Protein AF-A0A428P782-F1 (afdb_monomer_lite)

pLDDT: mean 81.13, std 12.75, range [37.88, 97.5]

InterPro domains:
  IPR000873 AMP-dependent synthetase/ligase domain [PF00501] (112-218)
  IPR025110 AMP-binding enzyme, C-terminal domain [PF13193] (228-272)
  IPR042099 ANL, N-terminal domain [G3DSA:3.40.50.12780] (24-101)
  IPR045851 AMP-binding enzyme domain superfamily [G3DSA:3.30.300.30] (224-282)

Secondary structure (DSSP, 8-state):
-PPPPSS------S-HHHHHHSSSSS----SEEEEETTSTTTSEEEHHHHHHHHHHHHHHHHHTT--TT-------SS-HHHHHHHHHTTT---SSSS---TTTSEEEEEEE-SSSS-EEEEEEHHHHHHHHHHHHHHHHHT---SS--EEEE-S-TTSHHHIIIIIIIHHHHTPEEEE-SS--HHHHHHHHHHHT--B----HHHHHHTTSTTGGGS--GGGS-HHHHHHHHHTSTTEEEEEEEEEEETTEEEEEEEEEEPTT----HHHHHHHHHHHHTT--

Sequence (284 aa):
MPIPSHWPTNIPNVSLPTWRFGDPFSPLPDYTAYVNVNQPDTHTLSFEDYRRWSKRIALGLENSGLRPGDRVLFFGGNALVYLEVAYTCLTIQPSTGPQETPWERVTGVNFSGTSGIQKGVETTHSNYVATGEAAMVRRNLERKMHQPHRALCFLPLYHAAAQTVYAIDYPKMGVTTYMMPGFNFPQMLECIARFAITELLVAPPIVQALPSPLARKYDLRLQVAPAELEAVLLECPGVADVGVVGVQLADGEAHRAYVVKTHNSTATGQEITIIHRERYFAAF

Structure (mmCIF, N/CA/C/O backbone):
data_AF-A0A428P782-F1
#
_entry.id   AF-A0A428P782-F1
#
loop_
_atom_site.group_PDB
_atom_site.id
_atom_site.type_symbol
_atom_site.label_atom_id
_atom_site.label_alt_id
_atom_site.label_comp_id
_atom_site.label_asym_id
_atom_site.label_entity_id
_atom_site.label_seq_id
_atom_site.pdbx_PDB_ins_code
_atom_site.Cartn_x
_atom_site.Cartn_y
_atom_site.Cartn_z
_atom_site.occupancy
_atom_site.B_iso_or_equiv
_atom_site.auth_seq_id
_atom_site.auth_comp_id
_atom_site.auth_asym_id
_atom_site.auth_atom_id
_atom_site.pdbx_PDB_model_num
ATOM 1 N N . MET A 1 1 ? 21.525 20.093 16.781 1.00 63.41 1 MET A N 1
ATOM 2 C CA . MET A 1 1 ? 20.154 20.532 16.440 1.00 63.41 1 MET A CA 1
ATOM 3 C C . MET A 1 1 ? 19.655 19.687 15.281 1.00 63.41 1 MET A C 1
ATOM 5 O O . MET A 1 1 ? 20.475 19.400 14.414 1.00 63.41 1 MET A O 1
ATOM 9 N N . PRO A 1 2 ? 18.381 19.261 15.263 1.00 82.88 2 PRO A N 1
ATOM 10 C CA . PRO A 1 2 ? 17.813 18.620 14.080 1.00 82.88 2 PRO A CA 1
ATOM 11 C C . PRO A 1 2 ? 17.869 19.584 12.885 1.00 82.88 2 PRO A C 1
ATOM 13 O O . PRO A 1 2 ? 17.656 20.786 13.048 1.00 82.88 2 PRO A O 1
ATOM 16 N N . ILE A 1 3 ? 18.200 19.061 11.703 1.00 87.56 3 ILE A N 1
ATOM 17 C CA . ILE A 1 3 ? 18.235 19.831 10.454 1.00 87.56 3 ILE A CA 1
ATOM 18 C C . ILE A 1 3 ? 16.784 19.981 9.964 1.00 87.56 3 ILE A C 1
ATOM 20 O O . ILE A 1 3 ? 16.108 18.961 9.810 1.00 87.56 3 ILE A O 1
ATOM 24 N N . PRO A 1 4 ? 16.274 21.207 9.746 1.00 85.44 4 PRO A N 1
ATOM 25 C CA . PRO A 1 4 ? 14.916 21.400 9.251 1.00 85.44 4 PRO A CA 1
ATOM 26 C C . PRO A 1 4 ? 14.791 20.917 7.800 1.00 85.44 4 PRO A C 1
ATOM 28 O O . PRO A 1 4 ? 15.686 21.131 6.985 1.00 85.44 4 PRO A O 1
ATOM 31 N N . SER A 1 5 ? 13.665 20.277 7.473 1.00 84.44 5 SER A N 1
ATOM 32 C CA . SER A 1 5 ? 13.360 19.865 6.098 1.00 84.44 5 SER A CA 1
ATOM 33 C C . SER A 1 5 ? 13.187 21.087 5.192 1.00 84.44 5 SER A C 1
ATOM 35 O O . SER A 1 5 ? 12.521 22.051 5.570 1.00 84.44 5 SER A O 1
ATOM 37 N N . HIS A 1 6 ? 13.706 21.014 3.963 1.00 89.06 6 HIS A N 1
ATOM 38 C CA . HIS A 1 6 ? 13.421 21.994 2.907 1.00 89.06 6 HIS A CA 1
ATOM 39 C C . HIS A 1 6 ? 11.966 21.939 2.411 1.00 89.06 6 HIS A C 1
ATOM 41 O O . HIS A 1 6 ? 11.518 22.850 1.718 1.00 89.06 6 HIS A O 1
ATOM 47 N N . TRP A 1 7 ? 11.226 20.891 2.780 1.00 88.62 7 TRP A N 1
ATOM 48 C CA . TRP A 1 7 ? 9.825 20.682 2.420 1.00 88.62 7 TRP A CA 1
ATOM 49 C C . TRP A 1 7 ? 8.987 20.515 3.692 1.00 88.62 7 TRP A C 1
ATOM 51 O O . TRP A 1 7 ? 8.651 19.388 4.071 1.00 88.62 7 TRP A O 1
ATOM 61 N N . PRO A 1 8 ? 8.718 21.610 4.424 1.00 89.00 8 PRO A N 1
ATOM 62 C CA . PRO A 1 8 ? 7.870 21.552 5.603 1.00 89.00 8 PRO A CA 1
ATOM 63 C C . PRO A 1 8 ? 6.423 21.243 5.200 1.00 89.00 8 PRO A C 1
ATOM 65 O O . PRO A 1 8 ? 5.946 21.689 4.159 1.00 89.00 8 PRO A O 1
ATOM 68 N N . THR A 1 9 ? 5.711 20.515 6.056 1.00 90.19 9 THR A N 1
ATOM 69 C CA . THR A 1 9 ? 4.263 20.315 5.936 1.00 90.19 9 THR A CA 1
ATOM 70 C C . THR A 1 9 ? 3.597 20.487 7.289 1.00 90.19 9 THR A C 1
ATOM 72 O O . THR A 1 9 ? 4.209 20.239 8.331 1.00 90.19 9 THR A O 1
ATOM 75 N N . ASN A 1 10 ? 2.347 20.938 7.270 1.00 91.25 10 ASN A N 1
ATOM 76 C CA . ASN A 1 10 ? 1.531 21.015 8.467 1.00 91.25 10 ASN A CA 1
ATOM 77 C C . ASN A 1 10 ? 0.926 19.639 8.745 1.00 91.25 10 ASN A C 1
ATOM 79 O O . ASN A 1 10 ? 0.262 19.080 7.877 1.00 91.25 10 ASN A O 1
ATOM 83 N N . ILE A 1 11 ? 1.117 19.113 9.953 1.00 91.44 11 ILE A N 1
ATOM 84 C CA . ILE A 1 11 ? 0.525 17.832 10.340 1.00 91.44 11 ILE A CA 1
ATOM 85 C C . ILE A 1 11 ? -0.794 18.129 11.067 1.00 91.44 11 ILE A C 1
ATOM 87 O O . ILE A 1 11 ? -0.764 18.676 12.172 1.00 91.44 11 ILE A O 1
ATOM 91 N N . PRO A 1 12 ? -1.958 17.818 10.471 1.00 90.12 12 PRO A N 1
ATOM 92 C CA . PRO A 1 12 ? -3.242 18.215 11.029 1.00 90.12 12 PRO A CA 1
ATOM 93 C C . PRO A 1 12 ? -3.573 17.401 12.277 1.00 90.12 12 PRO A C 1
ATOM 95 O O . PRO A 1 12 ? -3.538 16.173 12.243 1.00 90.12 12 PRO A O 1
ATOM 98 N N . ASN A 1 13 ? -3.983 18.074 13.353 1.00 87.50 13 ASN A N 1
ATOM 99 C CA . ASN A 1 13 ? -4.416 17.418 14.583 1.00 87.50 13 ASN A CA 1
ATOM 100 C C . ASN A 1 13 ? -5.820 16.800 14.438 1.00 87.50 13 ASN A C 1
ATOM 102 O O . ASN A 1 13 ? -6.819 17.364 14.881 1.00 87.50 13 ASN A O 1
ATOM 106 N N . VAL A 1 14 ? -5.895 15.651 13.766 1.00 85.75 14 VAL A N 1
ATOM 107 C CA . VAL A 1 14 ? -7.137 14.916 13.505 1.00 85.75 14 VAL A CA 1
ATOM 108 C C . VAL A 1 14 ?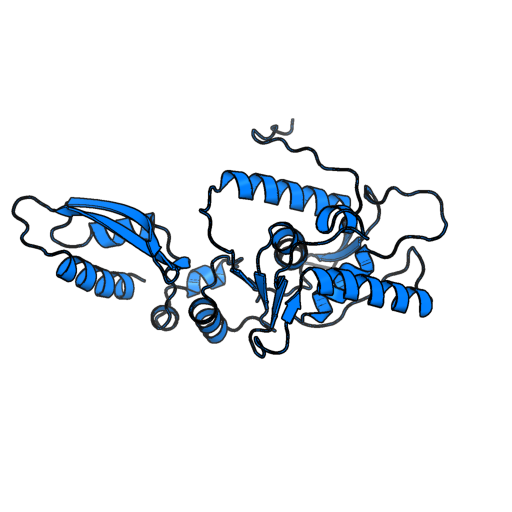 -6.941 13.415 13.706 1.00 85.75 14 VAL A C 1
ATOM 110 O O . VAL A 1 14 ? -5.822 12.901 13.713 1.00 85.75 14 VAL A O 1
ATOM 113 N N . SER A 1 15 ? -8.049 12.685 13.834 1.00 83.75 15 SER A N 1
ATOM 114 C CA . SER A 1 15 ? -8.003 11.225 13.804 1.00 83.75 15 SER A CA 1
ATOM 115 C C . SER A 1 15 ? -7.565 10.726 12.422 1.00 83.75 15 SER A C 1
ATOM 117 O O . SER A 1 15 ? -7.882 11.333 11.398 1.00 83.75 15 SER A O 1
ATOM 119 N N . LEU A 1 16 ? -6.879 9.584 12.379 1.00 83.38 16 LEU A N 1
ATOM 120 C CA . LEU A 1 16 ? -6.495 8.931 11.124 1.00 83.38 16 LEU A CA 1
ATOM 121 C C . LEU A 1 16 ? -7.700 8.697 10.190 1.00 83.38 16 LEU A C 1
ATOM 123 O O . LEU A 1 16 ? -7.546 8.909 8.982 1.00 83.38 16 LEU A O 1
ATOM 127 N N . PRO A 1 17 ? -8.902 8.332 10.691 1.00 83.56 17 PRO A N 1
ATOM 128 C CA . PRO A 1 17 ? -10.054 8.241 9.815 1.00 83.56 17 PRO A CA 1
ATOM 129 C C . PRO A 1 17 ? -10.521 9.545 9.197 1.00 83.56 17 PRO A C 1
ATOM 131 O O . PRO A 1 17 ? -10.769 9.591 7.993 1.00 83.56 17 PRO A O 1
ATOM 134 N N . THR A 1 18 ? -10.561 10.610 9.993 1.00 85.81 18 THR A N 1
ATOM 135 C CA . THR A 1 18 ? -10.858 11.958 9.502 1.00 85.81 18 THR A CA 1
ATOM 136 C C . THR A 1 18 ? -9.814 12.411 8.486 1.00 85.81 18 THR A C 1
ATOM 138 O O . THR A 1 18 ? -10.162 12.958 7.446 1.00 85.81 18 THR A O 1
ATOM 141 N N . TRP A 1 19 ? -8.532 12.139 8.735 1.00 87.62 19 TRP A N 1
ATOM 142 C CA . TRP A 1 19 ? -7.471 12.449 7.782 1.00 87.62 19 TRP A CA 1
ATOM 143 C C . TRP A 1 19 ? -7.668 11.722 6.448 1.00 87.62 19 TRP A C 1
ATOM 145 O O . TRP A 1 19 ? -7.510 12.321 5.384 1.00 87.62 19 TRP A O 1
ATOM 155 N N . ARG A 1 20 ? -8.050 10.440 6.481 1.00 86.75 20 ARG A N 1
ATOM 156 C CA . ARG A 1 20 ? -8.213 9.619 5.275 1.00 86.75 20 ARG A CA 1
ATOM 157 C C . ARG A 1 20 ? -9.464 9.961 4.477 1.00 86.75 20 ARG A C 1
ATOM 159 O O . ARG A 1 20 ? -9.361 10.228 3.284 1.00 86.75 20 ARG A O 1
ATOM 166 N N . PHE A 1 21 ? -10.619 9.924 5.133 1.00 85.25 21 PHE A N 1
ATOM 167 C CA . PHE A 1 21 ? -11.930 10.018 4.491 1.00 85.25 21 PHE A CA 1
ATOM 168 C C . PHE A 1 21 ? -12.560 11.408 4.578 1.00 85.25 21 PHE A C 1
ATOM 170 O O . PHE A 1 21 ? -13.606 11.633 3.978 1.00 85.25 21 PHE A O 1
ATOM 177 N N . GLY A 1 22 ? -11.957 12.336 5.319 1.00 86.25 22 GLY A N 1
ATOM 178 C CA . GLY A 1 22 ? -12.593 13.605 5.636 1.00 86.25 22 GLY A CA 1
ATOM 179 C C . GLY A 1 22 ? -13.776 13.410 6.581 1.00 86.25 22 GLY A C 1
ATOM 180 O O . GLY A 1 22 ? -13.737 12.602 7.513 1.00 86.25 22 GLY A O 1
ATOM 181 N N . ASP A 1 23 ? -14.831 14.176 6.334 1.00 83.69 23 ASP A N 1
ATOM 182 C CA . ASP A 1 23 ? -16.074 14.085 7.085 1.00 83.69 23 ASP A CA 1
ATOM 183 C C . ASP A 1 23 ? -16.751 12.707 6.880 1.00 83.69 23 ASP A C 1
ATOM 185 O O . ASP A 1 23 ? -16.811 12.187 5.758 1.00 83.69 23 ASP A O 1
ATOM 189 N N . PRO A 1 24 ? -17.268 12.075 7.950 1.00 78.62 24 PRO A N 1
ATOM 190 C CA . PRO A 1 24 ? -17.829 10.731 7.876 1.00 78.62 24 PRO A CA 1
ATOM 191 C C . PRO A 1 24 ? -19.084 10.612 7.003 1.00 78.62 24 PRO A C 1
ATOM 193 O O . PRO A 1 24 ? -19.425 9.478 6.652 1.00 78.62 24 PRO A O 1
ATOM 196 N N . PHE A 1 25 ? -19.769 11.704 6.670 1.00 81.56 25 PHE A N 1
ATOM 197 C CA . PHE A 1 25 ? -21.016 11.701 5.899 1.00 81.56 25 PHE A CA 1
ATOM 198 C C . PHE A 1 25 ? -20.850 12.275 4.494 1.00 81.56 25 PHE A C 1
ATOM 200 O O . PHE A 1 25 ? -21.682 12.024 3.626 1.00 81.56 25 PHE A O 1
ATOM 207 N N . SER A 1 26 ? -19.755 12.988 4.248 1.00 86.31 26 SER A N 1
ATOM 208 C CA . SER A 1 26 ? -19.439 13.534 2.937 1.00 86.31 26 SER A CA 1
ATOM 209 C C . SER A 1 26 ? -19.268 12.435 1.881 1.00 86.31 26 SER A C 1
ATOM 211 O O . SER A 1 26 ? -18.772 11.340 2.201 1.00 86.31 26 SER A O 1
ATOM 213 N N . PRO A 1 27 ? -19.660 12.709 0.622 1.00 89.81 27 PRO A N 1
ATOM 214 C CA . PRO A 1 27 ? -19.352 11.843 -0.506 1.00 89.81 27 PRO A CA 1
ATOM 215 C C . PRO A 1 27 ? -17.845 11.597 -0.616 1.00 89.81 27 PRO A C 1
ATOM 217 O O . PRO A 1 27 ? -17.038 12.480 -0.324 1.00 89.81 27 PRO A O 1
ATOM 220 N N . LEU A 1 28 ? -17.476 10.391 -1.038 1.00 90.75 28 LEU A N 1
ATOM 221 C CA . LEU A 1 28 ? -16.092 10.018 -1.313 1.00 90.75 28 LEU A CA 1
ATOM 222 C C . LEU A 1 28 ? -15.870 9.879 -2.823 1.00 90.75 28 LEU A C 1
ATOM 224 O O . LEU A 1 28 ? -16.837 9.658 -3.552 1.00 90.75 28 LEU A O 1
ATOM 228 N N . PRO A 1 29 ? -14.615 9.979 -3.297 1.00 90.94 29 PRO A N 1
ATOM 229 C CA . PRO A 1 29 ? -14.276 9.627 -4.669 1.00 90.94 29 PRO A CA 1
ATOM 230 C C . PRO A 1 29 ? -14.721 8.200 -5.007 1.00 90.94 29 PRO A C 1
ATOM 232 O O . PRO A 1 29 ? -14.479 7.274 -4.229 1.00 90.94 29 PRO A O 1
ATOM 235 N N . ASP A 1 30 ? -15.332 8.038 -6.177 1.00 91.31 30 ASP A N 1
ATOM 236 C CA . ASP A 1 30 ? -15.785 6.746 -6.683 1.00 91.31 30 ASP A CA 1
ATOM 237 C C . ASP A 1 30 ? -14.641 6.034 -7.413 1.00 91.31 30 ASP A C 1
ATOM 239 O O . ASP A 1 30 ? -14.300 6.359 -8.551 1.00 91.31 30 ASP A O 1
ATOM 243 N N . TYR A 1 31 ? -13.989 5.103 -6.715 1.00 93.81 31 TYR A N 1
ATOM 244 C CA . TYR A 1 31 ? -12.984 4.223 -7.301 1.00 93.81 31 TYR A CA 1
ATOM 245 C C . TYR A 1 31 ? -12.835 2.922 -6.506 1.00 93.81 31 TYR A C 1
ATOM 247 O O . TYR A 1 31 ? -13.172 2.828 -5.319 1.00 93.81 31 TYR A O 1
ATOM 255 N N . THR A 1 32 ? -12.266 1.910 -7.163 1.00 95.50 32 THR A N 1
ATOM 256 C CA . THR A 1 32 ? -11.885 0.653 -6.512 1.00 95.50 32 THR A CA 1
ATOM 257 C C . THR A 1 32 ? -10.570 0.833 -5.760 1.00 95.50 32 THR A C 1
ATOM 259 O O . THR A 1 32 ? -9.517 1.012 -6.375 1.00 95.50 32 THR A O 1
ATOM 262 N N . ALA A 1 33 ? -10.618 0.768 -4.429 1.00 94.00 33 ALA A N 1
ATOM 263 C CA . ALA A 1 33 ? -9.440 0.915 -3.580 1.00 94.00 33 ALA A CA 1
ATOM 264 C C . ALA A 1 33 ? -8.622 -0.378 -3.513 1.00 94.00 33 ALA A C 1
ATOM 266 O O . ALA A 1 33 ? -7.392 -0.325 -3.550 1.00 94.00 33 ALA A O 1
ATOM 267 N N . TYR A 1 34 ? -9.290 -1.534 -3.463 1.00 95.81 34 TYR A N 1
ATOM 268 C CA . TYR A 1 34 ? -8.623 -2.826 -3.328 1.00 95.81 34 TYR A CA 1
ATOM 269 C C . TYR A 1 34 ? -9.210 -3.905 -4.229 1.00 95.81 34 TYR A C 1
ATOM 271 O O . TYR A 1 34 ? -10.422 -3.985 -4.412 1.00 95.81 34 TYR A O 1
ATOM 279 N N . VAL A 1 35 ? -8.339 -4.772 -4.741 1.00 96.81 35 VAL A N 1
ATOM 280 C CA . VAL A 1 35 ? -8.690 -5.889 -5.624 1.00 96.81 35 VAL A CA 1
ATOM 281 C C . VAL A 1 35 ? -7.984 -7.146 -5.135 1.00 96.81 35 VAL A C 1
ATOM 283 O O . VAL A 1 35 ? -6.769 -7.133 -4.958 1.00 96.81 35 VAL A O 1
ATOM 286 N N . ASN A 1 36 ? -8.700 -8.250 -4.934 1.00 96.50 36 ASN A N 1
ATOM 287 C CA . ASN A 1 36 ? -8.067 -9.549 -4.716 1.00 96.50 36 ASN A CA 1
ATOM 288 C C . ASN A 1 36 ? -7.562 -10.103 -6.057 1.00 96.50 36 ASN A C 1
ATOM 290 O O . ASN A 1 36 ? -8.359 -10.341 -6.962 1.00 96.50 36 ASN A O 1
ATOM 294 N N . VAL A 1 37 ? -6.258 -10.358 -6.189 1.00 96.75 37 VAL A N 1
ATOM 295 C CA . VAL A 1 37 ? -5.674 -10.792 -7.477 1.00 96.75 37 VAL A CA 1
ATOM 296 C C . VAL A 1 37 ? -6.195 -12.142 -7.974 1.00 96.75 37 VAL A C 1
ATOM 298 O O . VAL A 1 37 ? -6.194 -12.388 -9.179 1.00 96.75 37 VAL A O 1
ATOM 301 N N . ASN A 1 38 ? -6.645 -13.017 -7.069 1.00 95.31 38 ASN A N 1
ATOM 302 C CA . ASN A 1 38 ? -7.162 -14.340 -7.422 1.00 95.31 38 ASN A CA 1
ATOM 303 C C . ASN A 1 38 ? -8.622 -14.277 -7.890 1.00 95.31 38 ASN A C 1
ATOM 305 O O . ASN A 1 38 ? -9.091 -15.190 -8.564 1.00 95.31 38 ASN A O 1
ATOM 309 N N . GLN A 1 39 ? -9.348 -13.222 -7.511 1.00 95.69 39 GLN A N 1
ATOM 310 C CA . GLN A 1 39 ? -10.776 -13.043 -7.778 1.00 95.69 39 GLN A CA 1
ATOM 311 C C . GLN A 1 39 ? -11.083 -11.574 -8.142 1.00 95.69 39 GLN A C 1
ATOM 313 O O . GLN A 1 39 ? -11.915 -10.941 -7.490 1.00 95.69 39 GLN A O 1
ATOM 318 N N . PRO A 1 40 ? -10.423 -11.008 -9.172 1.00 95.00 40 PRO A N 1
ATOM 319 C CA . PRO A 1 40 ? -10.410 -9.564 -9.401 1.00 95.00 40 PRO A CA 1
ATOM 320 C C . PRO A 1 40 ? -11.766 -8.982 -9.818 1.00 95.00 40 PRO A C 1
ATOM 322 O O . PRO A 1 40 ? -12.004 -7.806 -9.579 1.00 95.00 40 PRO A O 1
ATOM 325 N N . ASP A 1 41 ? -12.659 -9.798 -10.383 1.00 94.06 41 ASP A N 1
ATOM 326 C CA . ASP A 1 41 ? -13.977 -9.350 -10.859 1.00 94.06 41 ASP A CA 1
ATOM 327 C C . ASP A 1 41 ? -15.079 -9.467 -9.793 1.00 94.06 41 ASP A C 1
ATOM 329 O O . ASP A 1 41 ? -16.183 -8.963 -9.975 1.00 94.06 41 ASP A O 1
ATOM 333 N N . THR A 1 42 ? -14.812 -10.179 -8.693 1.00 93.38 42 THR A N 1
ATOM 334 C CA . THR A 1 42 ? -15.836 -10.518 -7.683 1.00 93.38 42 THR A CA 1
ATOM 335 C C . THR A 1 42 ? -15.454 -10.121 -6.265 1.00 93.38 42 THR A C 1
ATOM 337 O O . THR A 1 42 ? -16.332 -9.978 -5.421 1.00 93.38 42 THR A O 1
ATOM 340 N N . HIS A 1 43 ? -14.161 -9.950 -5.984 1.00 93.56 43 HIS A N 1
ATOM 341 C CA . HIS A 1 43 ? -13.645 -9.625 -4.660 1.00 93.56 43 HIS A CA 1
ATOM 342 C C . HIS A 1 43 ? -12.840 -8.332 -4.737 1.00 93.56 43 HIS A C 1
ATOM 344 O O . HIS A 1 43 ? -11.606 -8.323 -4.781 1.00 93.56 43 HIS A O 1
ATOM 350 N N . THR A 1 44 ? -13.584 -7.233 -4.753 1.00 95.06 44 THR A N 1
ATOM 351 C CA . THR A 1 44 ? -13.079 -5.862 -4.770 1.00 95.06 44 THR A CA 1
ATOM 352 C C . THR A 1 44 ? -13.684 -5.064 -3.627 1.00 95.06 44 THR A C 1
ATOM 354 O O . THR A 1 44 ? -14.792 -5.354 -3.180 1.00 95.06 44 THR A O 1
ATOM 357 N N . LEU A 1 45 ? -12.984 -4.022 -3.191 1.00 93.12 45 LEU A N 1
ATOM 358 C CA . LEU A 1 45 ? -13.468 -3.076 -2.195 1.00 93.12 45 LEU A CA 1
ATOM 359 C C . LEU A 1 45 ? -13.342 -1.661 -2.760 1.00 93.12 45 LEU A C 1
ATOM 361 O O . LEU A 1 45 ? -12.230 -1.192 -3.028 1.00 93.12 45 LEU A O 1
ATOM 365 N N . SER A 1 46 ? -14.473 -0.982 -2.959 1.00 94.06 46 SER A N 1
ATOM 366 C CA . SER A 1 46 ? -14.468 0.440 -3.311 1.00 94.06 46 SER A CA 1
ATOM 367 C C . SER A 1 46 ? -13.985 1.287 -2.132 1.00 94.06 46 SER A C 1
ATOM 369 O O . SER A 1 46 ? -14.009 0.850 -0.979 1.00 94.06 46 SER A O 1
ATOM 371 N N . PHE A 1 47 ? -13.534 2.513 -2.395 1.00 91.56 47 PHE A N 1
ATOM 372 C CA . PHE A 1 47 ? -13.118 3.417 -1.319 1.00 91.56 47 PHE A CA 1
ATOM 373 C C . PHE A 1 47 ? -14.275 3.774 -0.374 1.00 91.56 47 PHE A C 1
ATOM 375 O O . PHE A 1 47 ? -14.077 3.926 0.834 1.00 91.56 47 PHE A O 1
ATOM 382 N N . GLU A 1 48 ? -15.500 3.836 -0.902 1.00 91.00 48 GLU A N 1
ATOM 383 C CA . GLU A 1 48 ? -16.696 4.007 -0.085 1.00 91.00 48 GLU A CA 1
ATOM 384 C C . GLU A 1 48 ? -17.014 2.753 0.735 1.00 91.00 48 GLU A C 1
ATOM 386 O O . GLU A 1 48 ? -17.260 2.865 1.941 1.00 91.00 48 GLU A O 1
ATOM 391 N N . ASP A 1 49 ? -16.972 1.568 0.119 1.00 90.06 49 ASP A N 1
ATOM 392 C CA . ASP A 1 49 ? -17.212 0.307 0.823 1.00 90.06 49 ASP A CA 1
ATOM 393 C C . ASP A 1 49 ? -16.187 0.093 1.925 1.00 90.06 49 ASP A C 1
ATOM 395 O O . ASP A 1 49 ? -16.558 -0.343 3.009 1.00 90.06 49 ASP A O 1
ATOM 399 N N . TYR A 1 50 ? -14.934 0.492 1.707 1.00 88.00 50 TYR A N 1
ATOM 400 C CA . TYR A 1 50 ? -13.907 0.456 2.737 1.00 88.00 50 TYR A CA 1
ATOM 401 C C . TYR A 1 50 ? -14.312 1.280 3.968 1.00 88.00 50 TYR A C 1
ATOM 403 O O . TYR A 1 50 ? -14.356 0.748 5.079 1.00 88.00 50 TYR A O 1
ATOM 411 N N . ARG A 1 51 ? -14.715 2.549 3.787 1.00 86.44 51 ARG A N 1
ATOM 412 C CA . ARG A 1 51 ? -15.232 3.377 4.895 1.00 86.44 51 ARG A CA 1
ATOM 413 C C . ARG A 1 51 ? -16.458 2.736 5.549 1.00 86.44 51 ARG A C 1
ATOM 415 O O . ARG A 1 51 ? -16.594 2.753 6.774 1.00 86.44 51 ARG A O 1
ATOM 422 N N . ARG A 1 52 ? -17.383 2.223 4.737 1.00 87.00 52 ARG A N 1
ATOM 423 C CA . ARG A 1 52 ? -18.667 1.670 5.181 1.00 87.00 52 ARG A CA 1
ATOM 424 C C . ARG A 1 52 ? -18.473 0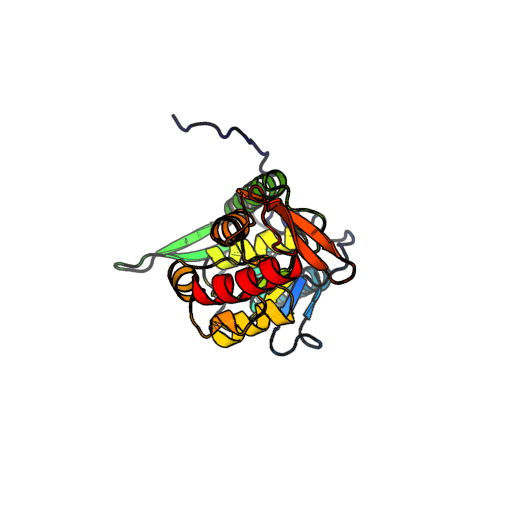.403 6.013 1.00 87.00 52 ARG A C 1
ATOM 426 O O . ARG A 1 52 ? -19.021 0.322 7.111 1.00 87.00 52 ARG A O 1
ATOM 433 N N . TRP A 1 53 ? -17.689 -0.554 5.530 1.00 86.50 53 TRP A N 1
ATOM 434 C CA . TRP A 1 53 ? -17.392 -1.799 6.235 1.00 86.50 53 TRP A CA 1
ATOM 435 C C . TRP A 1 53 ? -16.628 -1.550 7.522 1.00 86.50 53 TRP A C 1
ATOM 437 O O . TRP A 1 53 ? -17.016 -2.101 8.550 1.00 86.50 53 TRP A O 1
ATOM 447 N N . SER A 1 54 ? -15.655 -0.638 7.525 1.00 83.31 54 SER A N 1
ATOM 448 C CA . SER A 1 54 ? -14.958 -0.304 8.764 1.00 83.31 54 SER A CA 1
ATOM 449 C C . SER A 1 54 ? -15.885 0.252 9.848 1.00 83.31 54 SER A C 1
ATOM 451 O O . SER A 1 54 ? -15.794 -0.147 11.005 1.00 83.31 54 SER A O 1
ATOM 453 N N . LYS A 1 55 ? -16.854 1.102 9.486 1.00 82.62 55 LYS A N 1
ATOM 454 C CA . LYS A 1 55 ? -17.879 1.566 10.440 1.00 82.62 55 LYS A CA 1
ATOM 455 C C . LYS A 1 55 ? -18.788 0.433 10.925 1.00 82.62 55 LYS A C 1
ATOM 457 O O . LYS A 1 55 ? -19.157 0.400 12.095 1.00 82.62 55 LYS A O 1
ATOM 462 N N . ARG A 1 56 ? -19.171 -0.492 10.037 1.00 85.88 56 ARG A N 1
ATOM 463 C CA . ARG A 1 56 ? -20.042 -1.628 10.387 1.00 85.88 56 ARG A CA 1
ATOM 464 C C . ARG A 1 56 ? -19.367 -2.573 11.374 1.00 85.88 56 ARG A C 1
ATOM 466 O O . ARG A 1 56 ? -20.002 -2.985 12.339 1.00 85.88 56 ARG A O 1
ATOM 473 N N . ILE A 1 57 ? -18.099 -2.901 11.143 1.00 84.25 57 ILE A N 1
ATOM 474 C CA . ILE A 1 57 ? -17.333 -3.760 12.049 1.00 84.25 57 ILE A CA 1
ATOM 475 C C . ILE A 1 57 ? -17.103 -3.022 13.378 1.00 84.25 57 ILE A C 1
ATOM 477 O O . ILE A 1 57 ? -17.222 -3.655 14.422 1.00 84.25 57 ILE A O 1
ATOM 481 N N . ALA A 1 58 ? -16.870 -1.700 13.367 1.00 79.62 58 ALA A N 1
ATOM 482 C CA . ALA A 1 58 ? -16.684 -0.904 14.591 1.00 79.62 58 ALA A CA 1
ATOM 483 C C . ALA A 1 58 ? -17.900 -1.032 15.504 1.00 79.62 58 ALA A C 1
ATOM 485 O O . ALA A 1 58 ? -17.782 -1.465 16.649 1.00 79.62 58 ALA A O 1
ATOM 486 N N . LEU A 1 59 ? -19.077 -0.760 14.942 1.00 82.94 59 LEU A N 1
ATOM 487 C CA . LEU A 1 59 ? -20.346 -0.892 15.644 1.00 82.94 59 LEU A CA 1
ATOM 488 C C . LEU A 1 59 ? -20.600 -2.337 16.102 1.00 82.94 59 LEU A C 1
ATOM 490 O O . LEU A 1 59 ? -21.108 -2.567 17.196 1.00 82.94 59 LEU A O 1
ATOM 494 N N . GLY A 1 60 ? -20.234 -3.330 15.285 1.00 87.00 60 GLY A N 1
ATOM 495 C CA . GLY A 1 60 ? -20.332 -4.744 15.649 1.00 87.00 60 GLY A CA 1
ATOM 496 C C . GLY A 1 60 ? -19.475 -5.110 16.865 1.00 87.00 60 GLY A C 1
ATOM 497 O O . GLY A 1 60 ? -19.944 -5.823 17.753 1.00 87.00 60 GLY A O 1
ATOM 498 N N . LEU A 1 61 ? -18.246 -4.594 16.937 1.00 84.62 61 LEU A N 1
ATOM 499 C CA . LEU A 1 61 ? -17.341 -4.795 18.069 1.00 84.62 61 LEU A CA 1
ATOM 500 C C . LEU A 1 61 ? -17.843 -4.085 19.333 1.00 84.62 61 LEU A C 1
ATOM 502 O O . LEU A 1 61 ? -17.858 -4.695 20.400 1.00 84.62 61 LEU A O 1
ATOM 506 N N . GLU A 1 62 ? -18.321 -2.843 19.218 1.00 84.31 62 GLU A N 1
ATOM 507 C CA . GLU A 1 62 ? -18.931 -2.102 20.334 1.00 84.31 62 GLU A CA 1
ATOM 508 C C . GLU A 1 62 ? -20.166 -2.824 20.895 1.00 84.31 62 GLU A C 1
ATOM 510 O O . GLU A 1 62 ? -20.305 -2.978 22.114 1.00 84.31 62 GLU A O 1
ATOM 515 N N . ASN A 1 63 ? -21.028 -3.337 20.009 1.00 87.69 63 ASN A N 1
ATOM 516 C CA . ASN A 1 63 ? -22.191 -4.150 20.375 1.00 87.69 63 ASN A CA 1
ATOM 517 C C . ASN A 1 63 ? -21.794 -5.491 21.007 1.00 87.69 63 ASN A C 1
ATOM 519 O O . ASN A 1 63 ? -22.536 -6.025 21.828 1.00 87.69 63 ASN A O 1
ATOM 523 N N . SER A 1 64 ? -20.617 -6.014 20.659 1.00 89.69 64 SER A N 1
ATOM 524 C CA . SER A 1 64 ? -20.033 -7.215 21.272 1.00 89.69 64 SER A CA 1
ATOM 525 C C . SER A 1 64 ? -19.345 -6.926 22.612 1.00 89.69 64 SER A C 1
ATOM 527 O O . SER A 1 64 ? -18.798 -7.836 23.229 1.00 89.69 64 SER A O 1
ATOM 529 N N . GLY A 1 65 ? -19.384 -5.675 23.079 1.00 87.88 65 GLY A N 1
ATOM 530 C CA . GLY A 1 65 ? -18.879 -5.268 24.385 1.00 87.88 65 GLY A CA 1
ATOM 531 C C . GLY A 1 65 ? -17.490 -4.641 24.371 1.00 87.88 65 GLY A C 1
ATOM 532 O O . GLY A 1 65 ? -17.004 -4.323 25.452 1.00 87.88 65 GLY A O 1
ATOM 533 N N . LEU A 1 66 ? -16.872 -4.417 23.203 1.00 84.06 66 LEU A N 1
ATOM 534 C CA . LEU A 1 66 ? -15.589 -3.718 23.126 1.00 84.06 66 LEU A CA 1
ATOM 535 C C . LEU A 1 66 ? -15.733 -2.294 23.681 1.00 84.06 66 LEU A C 1
ATOM 537 O O . LEU A 1 66 ? -16.681 -1.568 23.351 1.00 84.06 66 LEU A O 1
ATOM 541 N N . ARG A 1 67 ? -14.797 -1.894 24.539 1.00 80.06 67 ARG A N 1
ATOM 542 C CA . ARG A 1 67 ? -14.742 -0.576 25.169 1.00 80.06 67 ARG A CA 1
ATOM 543 C C . ARG A 1 67 ? -13.440 0.150 24.830 1.00 80.06 67 ARG A C 1
ATOM 545 O O . ARG A 1 67 ? -12.435 -0.467 24.482 1.00 80.06 67 ARG A O 1
ATOM 552 N N . PRO A 1 68 ? -13.428 1.486 24.941 1.00 74.75 68 PRO A N 1
ATOM 553 C CA . PRO A 1 68 ? -12.196 2.260 24.870 1.00 74.75 68 PRO A CA 1
ATOM 554 C C . PRO A 1 68 ? -11.135 1.733 25.834 1.00 74.75 68 PRO A C 1
ATOM 556 O O . PRO A 1 68 ? -11.420 1.513 27.007 1.00 74.75 68 PRO A O 1
ATOM 559 N N . GLY A 1 69 ? -9.911 1.559 25.338 1.00 74.25 69 GLY A N 1
ATOM 560 C CA . GLY A 1 69 ? -8.810 0.970 26.103 1.00 74.25 69 GLY A CA 1
ATOM 561 C C . GLY A 1 69 ? -8.623 -0.529 25.858 1.00 74.25 69 GLY A C 1
ATOM 562 O O . GLY A 1 69 ? -7.501 -1.011 26.013 1.00 74.25 69 GLY A O 1
ATOM 563 N N . ASP A 1 70 ? -9.645 -1.235 25.371 1.00 81.00 70 ASP A N 1
ATOM 564 C CA . ASP A 1 70 ? -9.505 -2.631 24.960 1.00 81.00 70 ASP A CA 1
ATOM 565 C C . ASP A 1 70 ? -8.603 -2.760 23.724 1.00 81.00 70 ASP A C 1
ATOM 567 O O . ASP A 1 70 ? -8.242 -1.785 23.050 1.00 81.00 70 ASP A O 1
ATOM 571 N N . ARG A 1 71 ? -8.194 -3.996 23.430 1.00 79.75 71 ARG A N 1
ATOM 572 C CA . ARG A 1 71 ? -7.349 -4.329 22.282 1.00 79.75 71 ARG A CA 1
ATOM 573 C C . ARG A 1 71 ? -7.971 -5.486 21.515 1.00 79.75 71 ARG A C 1
ATOM 575 O O . ARG A 1 71 ? -8.378 -6.483 22.105 1.00 79.75 71 ARG A O 1
ATOM 582 N N . VAL A 1 72 ? -7.991 -5.362 20.192 1.00 80.69 72 VAL A N 1
ATOM 583 C CA . VAL A 1 72 ? -8.422 -6.423 19.279 1.00 80.69 72 VAL A CA 1
ATOM 584 C C . VAL A 1 72 ? -7.185 -6.996 18.603 1.00 80.69 72 VAL A C 1
ATOM 586 O O . VAL A 1 72 ? -6.422 -6.266 17.972 1.00 80.69 72 VAL A O 1
ATOM 589 N N . LEU A 1 73 ? -6.982 -8.306 18.734 1.00 82.88 73 LEU A N 1
ATOM 590 C CA . LEU A 1 73 ? -5.956 -9.018 17.984 1.00 82.88 73 LEU A CA 1
ATOM 591 C C . LEU A 1 73 ? -6.545 -9.480 16.651 1.00 82.88 73 LEU A C 1
ATOM 593 O O . LEU A 1 73 ? -7.472 -10.286 16.629 1.00 82.88 73 LEU A O 1
ATOM 597 N N . PHE A 1 74 ? -5.971 -9.016 15.544 1.00 79.38 74 PHE A N 1
ATOM 598 C CA . PHE A 1 74 ? -6.232 -9.602 14.236 1.00 79.38 74 PHE A CA 1
ATOM 599 C C . PHE A 1 74 ? -5.175 -10.666 13.927 1.00 79.38 74 PHE A C 1
ATOM 601 O O . PHE A 1 74 ? -3.983 -10.363 13.874 1.00 79.38 74 PHE A O 1
ATOM 608 N N . PHE A 1 75 ? -5.613 -11.903 13.695 1.00 83.44 75 PHE A N 1
ATOM 609 C CA . PHE A 1 75 ? -4.742 -13.016 13.325 1.00 83.44 75 PHE A CA 1
ATOM 610 C C . PHE A 1 75 ? -5.136 -13.556 11.947 1.00 83.44 75 PHE A C 1
ATOM 612 O O . PHE A 1 75 ? -6.097 -14.309 11.811 1.00 83.44 75 PHE A O 1
ATOM 619 N N . GLY A 1 76 ? -4.400 -13.148 10.914 1.00 83.88 76 GLY A N 1
ATOM 620 C CA . GLY A 1 76 ? -4.664 -13.553 9.537 1.00 83.88 76 GLY A CA 1
ATOM 621 C C . GLY A 1 76 ? -3.619 -13.028 8.555 1.00 83.88 76 GLY A C 1
ATOM 622 O O . GLY A 1 76 ? -2.828 -12.141 8.880 1.00 83.88 76 GLY A O 1
ATOM 623 N N . GLY A 1 77 ? -3.612 -13.609 7.354 1.00 86.94 77 GLY A N 1
ATOM 624 C CA . GLY A 1 77 ? -2.770 -13.168 6.242 1.00 86.94 77 GLY A CA 1
ATOM 625 C C . GLY A 1 77 ? -3.335 -11.944 5.519 1.00 86.94 77 GLY A 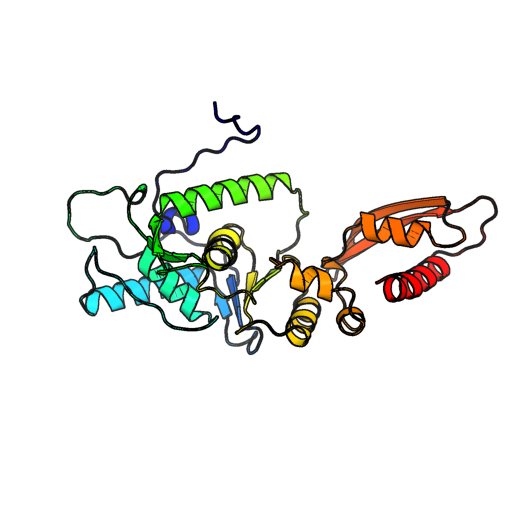C 1
ATOM 626 O O . GLY A 1 77 ? -4.262 -11.283 5.992 1.00 86.94 77 GLY A O 1
ATOM 627 N N . ASN A 1 78 ? -2.790 -11.661 4.337 1.00 91.12 78 ASN A N 1
ATOM 628 C CA . ASN A 1 78 ? -3.302 -10.591 3.491 1.00 91.12 78 ASN A CA 1
ATOM 629 C C . ASN A 1 78 ? -4.690 -10.959 2.958 1.00 91.12 78 ASN A C 1
ATOM 631 O O . ASN A 1 78 ? -4.852 -11.940 2.231 1.00 91.12 78 ASN A O 1
ATOM 635 N N . ALA A 1 79 ? -5.687 -10.156 3.313 1.00 89.38 79 ALA A N 1
ATOM 636 C CA . ALA A 1 79 ? -7.054 -10.270 2.827 1.00 89.38 79 ALA A CA 1
ATOM 637 C C . ALA A 1 79 ? -7.727 -8.893 2.861 1.00 89.38 79 ALA A C 1
ATOM 639 O O . ALA A 1 79 ? -7.343 -8.040 3.658 1.00 89.38 79 ALA A O 1
ATOM 640 N N . LEU A 1 80 ? -8.768 -8.680 2.051 1.00 87.88 80 LEU A N 1
ATOM 641 C CA . LEU A 1 80 ? -9.506 -7.408 2.061 1.00 87.88 80 LEU A CA 1
ATOM 642 C C . LEU A 1 80 ? -10.091 -7.101 3.448 1.00 87.88 80 LEU A C 1
ATOM 644 O O . LEU A 1 80 ? -9.973 -5.979 3.933 1.00 87.88 80 LEU A O 1
ATOM 648 N N . VAL A 1 81 ? -10.578 -8.135 4.141 1.00 83.75 81 VAL A N 1
ATOM 649 C CA . VAL A 1 81 ? -11.068 -8.034 5.523 1.00 83.75 81 VAL A CA 1
ATOM 650 C C . VAL A 1 81 ? -9.991 -7.579 6.514 1.00 83.75 81 VAL A C 1
ATOM 652 O O . VAL A 1 81 ? -10.322 -6.955 7.518 1.00 83.75 81 VAL A O 1
ATOM 655 N N . TYR A 1 82 ? -8.699 -7.827 6.236 1.00 84.62 82 TYR A N 1
ATOM 656 C CA . TYR A 1 82 ? -7.607 -7.287 7.056 1.00 84.62 82 TYR A CA 1
ATOM 657 C C . TYR A 1 82 ? -7.721 -5.770 7.109 1.00 84.62 82 TYR A C 1
ATOM 659 O O . TYR A 1 82 ? -7.672 -5.184 8.182 1.00 84.62 82 TYR A O 1
ATOM 667 N N . LEU A 1 83 ? -7.877 -5.131 5.950 1.00 76.50 83 LEU A N 1
ATOM 668 C CA . LEU A 1 83 ? -7.924 -3.678 5.845 1.00 76.50 83 LEU A CA 1
ATOM 669 C C . LEU A 1 83 ? -9.154 -3.140 6.559 1.00 76.50 83 LEU A C 1
ATOM 671 O O . LEU A 1 83 ? -9.036 -2.223 7.366 1.00 76.50 83 LEU A O 1
ATOM 675 N N . GLU A 1 84 ? -10.310 -3.759 6.321 1.00 71.00 84 GLU A N 1
ATOM 676 C CA . GLU A 1 84 ? -11.565 -3.386 6.964 1.00 71.00 84 GLU A CA 1
ATOM 677 C C . GLU A 1 84 ? -11.439 -3.445 8.491 1.00 71.00 84 GLU A C 1
ATOM 679 O O . GLU A 1 84 ? -11.724 -2.442 9.145 1.00 71.00 84 GLU A O 1
ATOM 684 N N . VAL A 1 85 ? -10.955 -4.560 9.058 1.00 65.44 85 VAL A N 1
ATOM 685 C CA . VAL A 1 85 ? -10.824 -4.789 10.512 1.00 65.44 85 VAL A CA 1
ATOM 686 C C . VAL A 1 85 ? -9.686 -3.981 11.139 1.00 65.44 85 VAL A C 1
ATOM 688 O O . VAL A 1 85 ? -9.875 -3.364 12.190 1.00 65.44 85 VAL A O 1
ATOM 691 N N . ALA A 1 86 ? -8.512 -3.943 10.508 1.00 64.56 86 ALA A N 1
ATOM 692 C CA . ALA A 1 86 ? -7.379 -3.162 10.994 1.00 64.56 86 ALA A CA 1
ATOM 693 C C . ALA A 1 86 ? -7.745 -1.680 11.058 1.00 64.56 86 ALA A C 1
ATOM 695 O O . ALA A 1 86 ? -7.433 -1.024 12.044 1.00 64.56 86 ALA A O 1
ATOM 696 N N . TYR A 1 87 ? -8.474 -1.174 10.059 1.00 63.69 87 TYR A N 1
ATOM 697 C CA . TYR A 1 87 ? -8.949 0.202 10.035 1.00 63.69 87 TYR A CA 1
ATOM 698 C C . TYR A 1 87 ? -10.126 0.456 10.984 1.00 63.69 87 TYR A C 1
ATOM 700 O O . TYR A 1 87 ? -10.217 1.522 11.590 1.00 63.69 87 TYR A O 1
ATOM 708 N N . THR A 1 88 ? -10.995 -0.536 11.175 1.00 59.41 88 THR A N 1
ATOM 709 C CA . THR A 1 88 ? -12.106 -0.486 12.133 1.00 59.41 88 THR A CA 1
ATOM 710 C C . THR A 1 88 ? -11.645 -0.115 13.536 1.00 59.41 88 THR A C 1
ATOM 712 O O . THR A 1 88 ? -12.218 0.777 14.162 1.00 59.41 88 THR A O 1
ATOM 715 N N . CYS A 1 89 ? -10.585 -0.761 14.021 1.00 57.03 89 CYS A N 1
ATOM 716 C CA . CYS A 1 89 ? -10.056 -0.517 15.362 1.00 57.03 89 CYS A CA 1
ATOM 717 C C . CYS A 1 89 ? -9.520 0.920 15.522 1.00 57.03 89 CYS A C 1
ATOM 719 O O . CYS A 1 89 ? -9.455 1.431 16.634 1.00 57.03 89 CYS A O 1
ATOM 721 N N . LEU A 1 90 ? -9.212 1.599 14.408 1.00 58.47 90 LEU A N 1
ATOM 722 C CA . LEU A 1 90 ? -8.802 3.008 14.346 1.00 58.47 90 LEU A CA 1
ATOM 723 C C . LEU A 1 90 ? -10.013 3.961 14.303 1.00 58.47 90 LEU A C 1
ATOM 725 O O . LEU A 1 90 ? -9.842 5.168 14.425 1.00 58.47 90 LEU A O 1
ATOM 729 N N . THR A 1 91 ? -11.232 3.462 14.074 1.00 57.00 91 THR A N 1
ATOM 730 C CA . THR A 1 91 ? -12.459 4.280 13.962 1.00 57.00 91 THR A CA 1
ATOM 731 C C . THR A 1 91 ? -13.313 4.300 15.223 1.00 57.00 91 THR A C 1
ATOM 733 O O . THR A 1 91 ? -14.119 5.217 15.376 1.00 57.00 91 THR A O 1
ATOM 736 N N . ILE A 1 92 ? -13.125 3.335 16.126 1.00 59.94 92 ILE A N 1
ATOM 737 C CA . ILE A 1 92 ? -13.849 3.268 17.398 1.00 59.94 92 ILE A CA 1
ATOM 738 C C . ILE A 1 92 ? -13.402 4.438 18.274 1.00 59.94 92 ILE A C 1
ATOM 740 O O . ILE A 1 92 ? -12.225 4.570 18.622 1.00 59.94 92 ILE A O 1
ATOM 744 N N . GLN A 1 93 ? -14.346 5.313 18.611 1.00 55.28 93 GLN A N 1
ATOM 745 C CA . GLN A 1 93 ? -14.121 6.428 19.522 1.00 55.28 93 GLN A CA 1
ATOM 746 C C . GLN A 1 93 ? -14.815 6.150 20.858 1.00 55.28 93 GLN A C 1
ATOM 748 O O . GLN A 1 93 ? -15.900 5.576 20.873 1.00 55.28 93 GLN A O 1
ATOM 753 N N . PRO A 1 94 ? -14.240 6.584 21.993 1.00 47.44 94 PRO A N 1
ATOM 754 C CA . PRO A 1 94 ? -14.966 6.579 23.251 1.00 47.44 94 PRO A CA 1
ATOM 755 C C . PRO A 1 94 ? -16.247 7.397 23.134 1.00 47.44 94 PRO A C 1
ATOM 757 O O . PRO A 1 94 ? -16.195 8.585 22.828 1.00 47.44 94 PRO A O 1
ATOM 760 N N . SER A 1 95 ? -17.386 6.785 23.452 1.00 42.34 95 SER A N 1
ATOM 761 C CA . SER A 1 95 ? -18.646 7.511 23.624 1.00 42.34 95 SER A CA 1
ATOM 762 C C . SER A 1 95 ? -18.621 8.424 24.859 1.00 42.34 95 SER A C 1
ATOM 764 O O . SER A 1 95 ? -19.381 9.384 24.919 1.00 42.34 95 SER A O 1
ATOM 766 N N . THR A 1 96 ? -17.746 8.150 25.837 1.00 37.88 96 THR A N 1
ATOM 767 C CA . THR A 1 96 ? -17.640 8.886 27.110 1.00 37.88 96 THR A CA 1
ATOM 768 C C . THR A 1 96 ? -16.273 8.663 27.776 1.00 37.88 96 THR A C 1
ATOM 770 O O . THR A 1 96 ? -15.880 7.514 27.973 1.00 37.88 96 THR A O 1
ATOM 773 N N . GLY A 1 97 ? -15.570 9.733 28.166 1.00 43.28 97 GLY A N 1
ATOM 774 C CA . GLY A 1 97 ? -14.303 9.696 28.921 1.00 43.28 97 GLY A CA 1
ATOM 775 C C . GLY A 1 97 ? -13.536 11.027 28.835 1.00 43.28 97 GLY A C 1
ATOM 776 O O . GLY A 1 97 ? -13.883 11.844 27.978 1.00 43.28 97 GLY A O 1
ATOM 777 N N . PRO A 1 98 ? -12.537 11.296 29.707 1.00 40.81 98 PRO A N 1
ATOM 778 C CA . PRO A 1 98 ? -11.717 12.504 29.599 1.00 40.81 98 PRO A CA 1
ATOM 779 C C . PRO A 1 98 ? -11.115 12.582 28.190 1.00 40.81 98 PRO A C 1
ATOM 781 O O . PRO A 1 98 ? -10.642 11.576 27.663 1.00 40.81 98 PRO A O 1
ATOM 784 N N . GLN A 1 99 ? -11.223 13.753 27.555 1.00 50.56 99 GLN A N 1
ATOM 785 C CA . GLN A 1 99 ? -10.872 13.957 26.150 1.00 50.56 99 GLN A CA 1
ATOM 786 C C . GLN A 1 99 ? -9.361 13.823 25.917 1.00 50.56 99 GLN A C 1
ATOM 788 O O . GLN A 1 99 ? -8.654 14.819 25.793 1.00 50.56 99 GLN A O 1
ATOM 793 N N . GLU A 1 100 ? -8.855 12.598 25.802 1.00 54.88 100 GLU A N 1
ATOM 794 C CA . GLU A 1 100 ? -7.636 12.382 25.032 1.00 54.88 100 GLU A CA 1
ATOM 795 C C . GLU A 1 100 ? -7.928 12.791 23.592 1.00 54.88 100 GLU A C 1
ATOM 797 O O . GLU A 1 100 ? -8.854 12.274 22.944 1.00 54.88 100 GLU A O 1
ATOM 802 N N . THR A 1 101 ? -7.143 13.744 23.095 1.00 65.12 101 THR A N 1
ATOM 803 C CA . THR A 1 101 ? -7.226 14.138 21.694 1.00 65.12 101 THR A CA 1
ATOM 804 C C . THR A 1 101 ? -6.986 12.895 20.831 1.00 65.12 101 THR A C 1
ATOM 806 O O . THR A 1 101 ? -6.149 12.057 21.179 1.00 65.12 101 THR A O 1
ATOM 809 N N . PRO A 1 102 ? -7.693 12.724 19.697 1.00 65.38 102 PRO A N 1
ATOM 810 C CA . PRO A 1 102 ? -7.440 11.595 18.805 1.00 65.38 102 PRO A CA 1
ATOM 811 C C . PRO A 1 102 ? -5.953 11.429 18.459 1.00 65.38 102 PRO A C 1
ATOM 813 O O . PRO A 1 102 ? -5.507 10.315 18.248 1.00 65.38 102 PRO A O 1
ATOM 816 N N . TRP A 1 103 ? -5.182 12.517 18.471 1.00 69.69 103 TRP A N 1
ATOM 817 C CA . TRP A 1 103 ? -3.737 12.574 18.258 1.00 69.69 103 TRP A CA 1
ATOM 818 C C . TRP A 1 103 ? -2.895 11.590 19.080 1.00 69.69 103 TRP A C 1
ATOM 820 O O . TRP A 1 103 ? -1.971 10.976 18.540 1.00 69.69 103 TRP A O 1
ATOM 830 N N . GLU A 1 104 ? -3.189 11.457 20.373 1.00 72.75 104 GLU A N 1
ATOM 831 C CA . GLU A 1 104 ? -2.353 10.730 21.343 1.00 72.75 104 GLU A CA 1
ATOM 832 C C . GLU A 1 104 ? -2.795 9.276 21.514 1.00 72.75 104 GLU A C 1
ATOM 834 O O . GLU A 1 104 ? -2.056 8.447 22.039 1.00 72.75 104 GLU A O 1
ATOM 839 N N . ARG A 1 105 ? -3.983 8.937 21.009 1.00 77.00 105 ARG A N 1
ATOM 840 C CA . ARG A 1 105 ? -4.562 7.612 21.188 1.00 77.00 105 ARG A CA 1
ATOM 841 C C . ARG A 1 105 ? -3.823 6.564 20.366 1.00 77.00 105 ARG A C 1
ATOM 843 O O . ARG A 1 105 ? -3.617 6.732 19.160 1.00 77.00 105 ARG A O 1
ATOM 850 N N . VAL A 1 106 ? -3.490 5.456 21.025 1.00 76.69 106 VAL A N 1
ATOM 851 C CA . VAL A 1 106 ? -2.906 4.260 20.410 1.00 76.69 106 VAL A CA 1
ATOM 852 C C . VAL A 1 106 ? -3.931 3.590 19.502 1.00 76.69 106 VAL A C 1
ATOM 854 O O . VAL A 1 106 ? -5.065 3.329 19.890 1.00 76.69 106 VAL A O 1
ATOM 857 N N . THR A 1 107 ? -3.500 3.306 18.282 1.00 74.81 107 THR A N 1
ATOM 858 C CA . THR A 1 107 ? -4.319 2.757 17.198 1.00 74.81 107 THR A CA 1
ATOM 859 C C . THR A 1 107 ? -3.895 1.348 16.799 1.00 74.81 107 THR A C 1
ATOM 861 O O . THR A 1 107 ? -4.703 0.569 16.308 1.00 74.81 107 THR A O 1
ATOM 864 N N . GLY A 1 108 ? -2.640 0.986 17.062 1.00 77.56 108 GLY A N 1
ATOM 865 C CA . GLY A 1 108 ? -2.121 -0.348 16.806 1.00 77.56 108 GLY A CA 1
ATOM 866 C C . GLY A 1 108 ? -0.920 -0.660 17.684 1.00 77.56 108 GLY A C 1
ATOM 867 O O . GLY A 1 108 ? -0.229 0.244 18.157 1.00 77.56 108 GLY A O 1
ATOM 868 N N . VAL A 1 109 ? -0.677 -1.953 17.887 1.00 80.56 109 VAL A N 1
ATOM 869 C CA . VAL A 1 109 ? 0.530 -2.469 18.535 1.00 80.56 109 VAL A CA 1
ATOM 870 C C . VAL A 1 109 ? 1.242 -3.356 17.526 1.00 80.56 109 VAL A C 1
ATOM 872 O O . VAL A 1 109 ? 0.775 -4.447 17.208 1.00 80.56 109 VAL A O 1
ATOM 875 N N . ASN A 1 110 ? 2.364 -2.869 17.003 1.00 78.56 110 ASN A N 1
ATOM 876 C CA . ASN A 1 110 ? 3.194 -3.607 16.060 1.00 78.56 110 ASN A CA 1
ATOM 877 C C . ASN A 1 110 ? 4.350 -4.264 16.811 1.00 78.56 110 ASN A C 1
ATOM 879 O O . ASN A 1 110 ? 5.054 -3.599 17.567 1.00 78.56 110 ASN A O 1
ATOM 883 N N . PHE A 1 111 ? 4.579 -5.560 16.617 1.00 78.94 111 PHE A N 1
ATOM 884 C CA . PHE A 1 111 ? 5.705 -6.234 17.262 1.00 78.94 111 PHE A CA 1
ATOM 885 C C . PHE A 1 111 ? 6.993 -5.975 16.480 1.00 78.94 111 PHE A C 1
ATOM 887 O O . PHE A 1 111 ? 7.042 -6.169 15.266 1.00 78.94 111 PHE A O 1
ATOM 894 N N . SER A 1 112 ? 8.039 -5.532 17.178 1.00 68.44 112 SER A N 1
ATOM 895 C CA . SER A 1 112 ? 9.357 -5.289 16.588 1.00 68.44 112 SER A CA 1
ATOM 896 C C . SER A 1 112 ? 10.475 -5.935 17.409 1.00 68.44 112 SER A C 1
ATOM 898 O O . SER A 1 112 ? 10.333 -6.188 18.610 1.00 68.44 112 SER A O 1
ATOM 900 N N . GLY A 1 113 ? 11.603 -6.187 16.740 1.00 60.84 113 GLY A N 1
ATOM 901 C CA . GLY A 1 113 ? 12.817 -6.750 17.329 1.00 60.84 113 GLY A CA 1
ATOM 902 C C . GLY A 1 113 ? 13.128 -8.162 16.833 1.00 60.84 113 GLY A C 1
ATOM 903 O O . GLY A 1 113 ? 12.259 -9.024 16.775 1.00 60.84 113 GLY A O 1
ATOM 904 N N . THR A 1 114 ? 14.394 -8.390 16.482 1.00 57.88 114 THR A N 1
ATOM 905 C CA . THR A 1 114 ? 14.927 -9.682 16.010 1.00 57.88 114 THR A CA 1
ATOM 906 C C . THR A 1 114 ? 15.789 -10.393 17.060 1.00 57.88 114 THR A C 1
ATOM 908 O O . THR A 1 114 ? 16.253 -11.504 16.824 1.00 57.88 114 THR A O 1
ATOM 911 N N . SER A 1 115 ? 15.987 -9.782 18.235 1.00 61.84 115 SER A N 1
ATOM 912 C CA . SER A 1 115 ? 16.788 -10.326 19.336 1.00 61.84 115 SER A CA 1
ATOM 913 C C . SER A 1 115 ? 16.088 -10.130 20.685 1.00 61.84 115 SER A C 1
ATOM 915 O O . SER A 1 115 ? 15.792 -8.995 21.070 1.00 61.84 115 SER A O 1
ATOM 917 N N . GLY A 1 116 ? 15.881 -11.221 21.425 1.00 69.56 116 GLY A N 1
ATOM 918 C CA . GLY A 1 116 ? 15.276 -11.210 22.761 1.00 69.56 116 GLY A CA 1
ATOM 919 C C . GLY A 1 116 ? 13.744 -11.224 22.753 1.00 69.56 116 GLY A C 1
ATOM 920 O O . GLY A 1 116 ? 13.118 -11.707 21.813 1.00 69.56 116 GLY A O 1
ATOM 921 N N . ILE A 1 117 ? 13.137 -10.719 23.831 1.00 74.44 117 ILE A N 1
ATOM 922 C CA . ILE A 1 117 ? 11.677 -10.639 23.984 1.00 74.44 117 ILE A CA 1
ATOM 923 C C . ILE A 1 117 ? 11.120 -9.631 22.970 1.00 74.44 117 ILE A C 1
ATOM 925 O O . ILE A 1 117 ? 11.594 -8.493 22.898 1.00 74.44 117 ILE A O 1
ATOM 929 N N . GLN A 1 118 ? 10.109 -10.049 22.204 1.00 77.75 118 GLN A N 1
ATOM 930 C CA . GLN A 1 118 ? 9.414 -9.184 21.252 1.00 77.75 118 GLN A CA 1
ATOM 931 C C . GLN A 1 118 ? 8.718 -8.039 21.990 1.00 77.75 118 GLN A C 1
ATOM 933 O O . GLN A 1 118 ? 8.004 -8.262 22.968 1.00 77.75 118 GLN A O 1
ATOM 938 N N . LYS A 1 119 ? 8.921 -6.807 21.516 1.00 83.56 119 LYS A N 1
ATOM 939 C CA . LYS A 1 119 ? 8.331 -5.609 22.123 1.00 83.56 119 LYS A CA 1
ATOM 940 C C . LYS A 1 119 ? 7.171 -5.131 21.265 1.00 83.56 119 LYS A C 1
ATOM 942 O O . LYS A 1 119 ? 7.330 -4.962 20.054 1.00 83.56 119 LYS A O 1
ATOM 947 N N . GLY A 1 120 ? 6.025 -4.904 21.900 1.00 84.81 120 GLY A N 1
ATOM 948 C CA . GLY A 1 120 ? 4.902 -4.215 21.278 1.00 84.81 120 GLY A CA 1
ATOM 949 C C . GLY A 1 120 ? 5.211 -2.725 21.160 1.00 84.81 120 GLY A C 1
ATOM 950 O O . GLY A 1 120 ? 5.517 -2.075 22.155 1.00 84.81 120 GLY A O 1
ATOM 951 N N . VAL A 1 121 ? 5.160 -2.200 19.943 1.00 87.75 121 VAL A N 1
ATOM 952 C CA . VAL A 1 121 ? 5.333 -0.782 19.635 1.00 87.75 121 VAL A CA 1
ATOM 953 C C . VAL A 1 121 ? 3.954 -0.174 19.460 1.00 87.75 121 VAL A C 1
ATOM 955 O O . VAL A 1 121 ? 3.260 -0.457 18.479 1.00 87.75 121 VAL A O 1
ATOM 958 N N . GLU A 1 122 ? 3.554 0.649 20.421 1.00 87.06 122 GLU A N 1
ATOM 959 C CA . GLU A 1 122 ? 2.314 1.411 20.342 1.00 87.06 122 GLU A CA 1
ATOM 960 C C . GLU A 1 122 ? 2.440 2.499 19.274 1.00 87.06 122 GLU A C 1
ATOM 962 O O . GLU A 1 122 ? 3.378 3.291 19.274 1.00 87.06 122 GLU A O 1
ATOM 967 N N . THR A 1 123 ? 1.504 2.505 18.329 1.00 85.25 123 THR A N 1
ATOM 968 C CA . THR A 1 123 ? 1.448 3.473 17.230 1.00 85.25 123 THR A CA 1
ATOM 969 C C . THR A 1 123 ? 0.176 4.295 17.358 1.00 85.25 123 THR A C 1
ATOM 971 O O . THR A 1 123 ? -0.924 3.736 17.387 1.00 85.25 123 THR A O 1
ATOM 974 N N . THR A 1 124 ? 0.299 5.615 17.437 1.00 86.38 124 THR A N 1
ATOM 975 C CA . THR A 1 124 ? -0.837 6.530 17.615 1.00 86.38 124 THR A CA 1
ATOM 976 C C . THR A 1 124 ? -1.414 7.010 16.282 1.00 86.38 124 THR A C 1
ATOM 978 O O . THR A 1 124 ? -0.813 6.829 15.218 1.00 86.38 124 THR A O 1
ATOM 981 N N . HIS A 1 125 ? -2.570 7.683 16.319 1.00 85.19 125 HIS A N 1
ATOM 982 C CA . HIS A 1 125 ? -3.106 8.356 15.131 1.00 85.19 125 HIS A CA 1
ATOM 983 C C . HIS A 1 125 ? -2.115 9.370 14.560 1.00 85.19 125 HIS A C 1
ATOM 985 O O . HIS A 1 125 ? -1.927 9.414 13.346 1.00 85.19 125 HIS A O 1
ATOM 991 N N . SER A 1 126 ? -1.468 10.161 15.420 1.00 87.88 126 SER A N 1
ATOM 992 C CA . SER A 1 126 ? -0.511 11.182 14.992 1.00 87.88 126 SER A CA 1
ATOM 993 C C . SER A 1 126 ? 0.704 10.593 14.292 1.00 87.88 126 SER A C 1
ATOM 995 O O . SER A 1 126 ? 1.161 11.172 13.311 1.00 87.88 126 SER A O 1
ATOM 997 N N . ASN A 1 127 ? 1.186 9.417 14.708 1.00 89.12 127 ASN A N 1
ATOM 998 C CA . ASN A 1 127 ? 2.281 8.742 14.009 1.00 89.12 127 ASN A CA 1
ATOM 999 C C . ASN A 1 127 ? 1.905 8.408 12.560 1.00 89.12 127 ASN A C 1
ATOM 1001 O O . ASN A 1 127 ? 2.684 8.664 11.639 1.00 89.12 127 ASN A O 1
ATOM 1005 N N . TYR A 1 128 ? 0.700 7.876 12.346 1.00 87.94 128 TYR A N 1
ATOM 1006 C CA . TYR A 1 128 ? 0.226 7.545 11.006 1.00 87.94 128 TYR A CA 1
ATOM 1007 C C . TYR A 1 128 ? -0.115 8.781 10.172 1.00 87.94 128 TYR A C 1
ATOM 1009 O O . TYR A 1 128 ? 0.247 8.825 9.001 1.00 87.94 128 TYR A O 1
ATOM 1017 N N . VAL A 1 129 ? -0.762 9.795 10.756 1.00 89.81 129 VAL A N 1
ATOM 1018 C CA . VAL A 1 129 ? -1.075 11.054 10.059 1.00 89.81 129 VAL A CA 1
ATOM 1019 C C . VAL A 1 129 ? 0.209 11.785 9.661 1.00 89.81 129 VAL A C 1
ATOM 1021 O O . VAL A 1 129 ? 0.338 12.194 8.513 1.00 89.81 129 VAL A O 1
ATOM 1024 N N . ALA A 1 130 ? 1.195 11.883 10.557 1.00 91.25 130 ALA A N 1
ATOM 1025 C CA . ALA A 1 130 ? 2.496 12.483 10.259 1.00 91.25 130 ALA A CA 1
ATOM 1026 C C . ALA A 1 130 ? 3.220 11.755 9.119 1.00 91.25 130 ALA A C 1
ATOM 1028 O O . ALA A 1 130 ? 3.755 12.392 8.212 1.00 91.25 130 ALA A O 1
ATOM 1029 N N . THR A 1 131 ? 3.212 10.419 9.152 1.00 90.44 131 THR A N 1
ATOM 1030 C CA . THR A 1 131 ? 3.837 9.601 8.106 1.00 90.44 131 THR A CA 1
ATOM 1031 C C . THR A 1 131 ? 3.121 9.771 6.767 1.00 90.44 131 THR A C 1
ATOM 1033 O O . THR A 1 131 ? 3.777 9.965 5.745 1.00 90.44 131 THR A O 1
ATOM 1036 N N . GLY A 1 132 ? 1.787 9.780 6.780 1.00 90.75 132 GLY A N 1
ATOM 1037 C CA . GLY A 1 132 ? 0.970 9.994 5.591 1.00 90.75 132 GLY A CA 1
ATOM 1038 C C . GLY A 1 132 ? 1.162 11.379 4.975 1.00 90.75 132 GLY A C 1
ATOM 1039 O O . GLY A 1 132 ? 1.305 11.493 3.761 1.00 90.75 132 GLY A O 1
ATOM 1040 N N . GLU A 1 133 ? 1.247 12.434 5.788 1.00 92.31 133 GLU A N 1
ATOM 1041 C CA . GLU A 1 133 ? 1.567 13.789 5.317 1.00 92.31 133 GLU A CA 1
ATOM 1042 C C . GLU A 1 133 ? 2.958 13.858 4.677 1.00 92.31 133 GLU A C 1
ATOM 1044 O O . GLU A 1 133 ? 3.115 14.400 3.581 1.00 92.31 133 GLU A O 1
ATOM 1049 N N . ALA A 1 134 ? 3.971 13.247 5.300 1.00 90.69 134 ALA A N 1
ATOM 1050 C CA . ALA A 1 134 ? 5.303 13.153 4.703 1.00 90.69 134 ALA A CA 1
ATOM 1051 C C . ALA A 1 134 ? 5.278 12.389 3.364 1.00 90.69 134 ALA A C 1
ATOM 1053 O O . ALA A 1 134 ? 5.949 12.786 2.406 1.00 90.69 134 ALA A O 1
ATOM 1054 N N . ALA A 1 135 ? 4.467 11.330 3.263 1.00 89.19 135 ALA A N 1
ATOM 1055 C CA . ALA A 1 135 ? 4.256 10.601 2.018 1.00 89.19 135 ALA A CA 1
ATOM 1056 C C . ALA A 1 135 ? 3.563 11.464 0.947 1.00 89.19 135 ALA A C 1
ATOM 1058 O O . ALA A 1 135 ? 3.966 11.393 -0.215 1.00 89.19 135 ALA A O 1
ATOM 1059 N N . MET A 1 136 ? 2.593 12.314 1.312 1.00 88.50 136 MET A N 1
ATOM 1060 C CA . MET A 1 136 ? 1.950 13.252 0.378 1.00 88.50 136 MET A CA 1
ATOM 1061 C C . MET A 1 136 ? 2.942 14.288 -0.153 1.00 88.50 136 MET A C 1
ATOM 1063 O O . MET A 1 136 ? 2.982 14.540 -1.357 1.00 88.50 136 MET A O 1
ATOM 1067 N N . VAL A 1 137 ? 3.782 14.860 0.717 1.00 89.62 137 VAL A N 1
ATOM 1068 C CA . VAL A 1 137 ? 4.837 15.800 0.303 1.00 89.62 137 VAL A CA 1
ATOM 1069 C C . VAL A 1 137 ? 5.769 15.137 -0.701 1.00 89.62 137 VAL A C 1
ATOM 1071 O O . VAL A 1 137 ? 5.978 15.669 -1.790 1.00 89.62 137 VAL A O 1
ATOM 1074 N N . ARG A 1 138 ? 6.284 13.946 -0.369 1.00 86.12 138 ARG A N 1
ATOM 1075 C CA . ARG A 1 138 ? 7.150 13.177 -1.269 1.00 86.12 138 ARG A CA 1
ATOM 1076 C C . ARG A 1 138 ? 6.464 12.917 -2.609 1.00 86.12 138 ARG A C 1
ATOM 1078 O O . ARG A 1 138 ? 7.058 13.162 -3.653 1.00 86.12 138 ARG A O 1
ATOM 1085 N N . ARG A 1 139 ? 5.200 12.490 -2.586 1.00 81.62 139 ARG A N 1
ATOM 1086 C CA . ARG A 1 139 ? 4.416 12.216 -3.793 1.00 81.62 139 ARG A CA 1
ATOM 1087 C C . ARG A 1 139 ? 4.279 13.442 -4.696 1.00 81.62 139 ARG A C 1
ATOM 1089 O O . ARG A 1 139 ? 4.451 13.324 -5.906 1.00 81.62 139 ARG A O 1
ATOM 1096 N N . ASN A 1 140 ? 4.021 14.609 -4.113 1.00 81.69 140 ASN A N 1
ATOM 1097 C CA . ASN A 1 140 ? 3.901 15.866 -4.853 1.00 81.69 140 ASN A CA 1
ATOM 1098 C C . ASN A 1 140 ? 5.237 16.311 -5.474 1.00 81.69 140 ASN A C 1
ATOM 1100 O O . ASN A 1 140 ? 5.243 16.934 -6.536 1.00 81.69 140 ASN A O 1
ATOM 1104 N N . LEU A 1 141 ? 6.366 15.971 -4.844 1.00 81.44 141 LEU A N 1
ATOM 1105 C CA . LEU A 1 141 ? 7.704 16.243 -5.377 1.00 81.44 141 LEU A CA 1
ATOM 1106 C C . LEU A 1 141 ? 8.097 15.292 -6.511 1.00 81.44 141 LEU A C 1
ATOM 1108 O O . LEU A 1 141 ? 8.787 15.708 -7.439 1.00 81.44 141 LEU A O 1
ATOM 1112 N N . GLU A 1 142 ? 7.645 14.036 -6.464 1.00 70.69 142 GLU A N 1
ATOM 1113 C CA . GLU A 1 142 ? 8.017 13.000 -7.436 1.00 70.69 142 GLU A CA 1
ATOM 1114 C C . GLU A 1 142 ? 7.521 13.286 -8.872 1.00 70.69 142 GLU A C 1
ATOM 1116 O O . GLU A 1 142 ? 7.969 12.604 -9.788 1.00 70.69 142 GLU A O 1
ATOM 1121 N N . ARG A 1 143 ? 6.651 14.293 -9.104 1.00 55.53 143 ARG A N 1
ATOM 1122 C CA . ARG A 1 143 ? 6.161 14.734 -10.438 1.00 55.53 143 ARG A CA 1
ATOM 1123 C C . ARG A 1 143 ? 5.792 13.573 -11.384 1.00 55.53 143 ARG A C 1
ATOM 1125 O O . ARG A 1 143 ? 5.912 13.698 -12.603 1.00 55.53 143 ARG A O 1
ATOM 1132 N N . LYS A 1 144 ? 5.340 12.433 -10.847 1.00 55.41 144 LYS A N 1
ATOM 1133 C CA . LYS A 1 144 ? 4.917 11.295 -11.668 1.00 55.41 144 LYS A CA 1
ATOM 1134 C C . LYS A 1 144 ? 3.623 11.678 -12.388 1.00 55.41 144 LYS A C 1
ATOM 1136 O O . LYS A 1 144 ? 2.652 12.101 -11.767 1.00 55.41 144 LYS A O 1
ATOM 1141 N N . MET A 1 145 ? 3.680 11.599 -13.713 1.00 48.38 145 MET A N 1
ATOM 1142 C CA . MET A 1 145 ? 2.663 12.073 -14.651 1.00 48.38 145 MET A CA 1
ATOM 1143 C C . MET A 1 145 ? 1.304 11.374 -14.450 1.00 48.38 145 MET A C 1
ATOM 1145 O O . MET A 1 145 ? 1.256 10.210 -14.075 1.00 48.38 145 MET A O 1
ATOM 1149 N N . HIS A 1 146 ? 0.244 12.131 -14.756 1.00 55.81 146 HIS A N 1
ATOM 1150 C CA . HIS A 1 146 ? -1.216 11.931 -14.904 1.00 55.81 146 HIS A CA 1
ATOM 1151 C C . HIS A 1 146 ? -1.889 10.541 -15.075 1.00 55.81 146 HIS A C 1
ATOM 1153 O O . HIS A 1 146 ? -3.026 10.498 -15.540 1.00 55.81 146 HIS A O 1
ATOM 1159 N N . GLN A 1 147 ? -1.277 9.415 -14.723 1.00 59.34 147 GLN A N 1
ATOM 1160 C CA . GLN A 1 147 ? -1.867 8.082 -14.918 1.00 59.34 147 GLN A CA 1
ATOM 1161 C C . GLN A 1 147 ? -2.401 7.464 -13.618 1.00 59.34 147 GLN A C 1
ATOM 1163 O O . GLN A 1 147 ? -1.867 7.728 -12.539 1.00 59.34 147 GLN A O 1
ATOM 1168 N N . PRO A 1 148 ? -3.460 6.632 -13.703 1.00 72.12 148 PRO A N 1
ATOM 1169 C CA . PRO A 1 148 ? -4.019 5.953 -12.544 1.00 72.12 148 PRO A CA 1
ATOM 1170 C C . PRO A 1 148 ? -2.983 4.998 -11.953 1.00 72.12 148 PRO A C 1
ATOM 1172 O O . PRO A 1 148 ? -2.480 4.091 -12.618 1.00 72.12 148 PRO A O 1
ATOM 1175 N N . HIS A 1 149 ? -2.667 5.212 -10.683 1.00 86.12 149 HIS A N 1
ATOM 1176 C CA . HIS A 1 149 ? -1.649 4.442 -9.993 1.00 86.12 149 HIS A CA 1
ATOM 1177 C C . HIS A 1 149 ? -2.219 3.126 -9.473 1.00 86.12 149 HIS A C 1
ATOM 1179 O O . HIS A 1 149 ? -3.282 3.084 -8.849 1.00 86.12 149 HIS A O 1
ATOM 1185 N N . ARG A 1 150 ? -1.475 2.048 -9.716 1.00 93.12 150 ARG A N 1
ATOM 1186 C CA . ARG A 1 150 ? -1.828 0.678 -9.350 1.00 93.12 150 ARG A CA 1
ATOM 1187 C C . ARG A 1 150 ? -0.679 0.065 -8.566 1.00 93.12 150 ARG A C 1
ATOM 1189 O O . ARG A 1 150 ? 0.431 -0.040 -9.085 1.00 93.12 150 ARG A O 1
ATOM 1196 N N . ALA A 1 151 ? -0.935 -0.328 -7.329 1.00 95.50 151 ALA A N 1
ATOM 1197 C CA . ALA A 1 151 ? 0.054 -0.934 -6.449 1.00 95.50 151 ALA A CA 1
ATOM 1198 C C . ALA A 1 151 ? -0.183 -2.435 -6.293 1.00 95.50 151 ALA A C 1
ATOM 1200 O O . ALA A 1 151 ? -1.330 -2.878 -6.308 1.00 95.50 151 ALA A O 1
ATOM 1201 N N . LEU A 1 152 ? 0.880 -3.214 -6.091 1.00 97.06 152 LEU A N 1
ATOM 1202 C CA . LEU A 1 152 ? 0.778 -4.643 -5.779 1.00 97.06 152 LEU A CA 1
ATOM 1203 C C . LEU A 1 152 ? 1.202 -4.914 -4.332 1.00 97.06 152 LEU A C 1
ATOM 1205 O O . LEU A 1 152 ? 2.362 -4.742 -3.973 1.00 97.06 152 LEU A O 1
ATOM 1209 N N . CYS A 1 153 ? 0.265 -5.376 -3.509 1.00 96.44 153 CYS A N 1
ATOM 1210 C CA . CYS A 1 153 ? 0.484 -5.747 -2.118 1.00 96.44 153 CYS A CA 1
ATOM 1211 C C . CYS A 1 153 ? 0.730 -7.254 -1.990 1.00 96.44 153 CYS A C 1
ATOM 1213 O O . CYS A 1 153 ? -0.205 -8.050 -1.981 1.00 96.44 153 CYS A O 1
ATOM 1215 N N . PHE A 1 154 ? 1.994 -7.645 -1.849 1.00 94.62 154 PHE A N 1
ATOM 1216 C CA . PHE A 1 154 ? 2.409 -9.005 -1.460 1.00 94.62 154 PHE A CA 1
ATOM 1217 C C . PHE A 1 154 ? 3.160 -9.036 -0.126 1.00 94.62 154 PHE A C 1
ATOM 1219 O O . PHE A 1 154 ? 3.468 -10.112 0.390 1.00 94.62 154 PHE A O 1
ATOM 1226 N N . LEU A 1 155 ? 3.486 -7.861 0.423 1.00 92.31 155 LEU A N 1
ATOM 1227 C CA . LEU A 1 155 ? 4.107 -7.746 1.736 1.00 92.31 155 LEU A CA 1
ATOM 1228 C C . LEU A 1 155 ? 3.066 -8.003 2.829 1.00 92.31 155 LEU A C 1
ATOM 1230 O O . LEU A 1 155 ? 1.909 -7.616 2.653 1.00 92.31 155 LEU A O 1
ATOM 1234 N N . PRO A 1 156 ? 3.450 -8.614 3.960 1.00 90.69 156 PRO A N 1
ATOM 1235 C CA . PRO A 1 156 ? 2.482 -8.958 4.987 1.00 90.69 156 PRO A CA 1
ATOM 1236 C C . PRO A 1 156 ? 1.890 -7.720 5.666 1.00 90.69 156 PRO A C 1
ATOM 1238 O O . PRO A 1 156 ? 2.619 -6.922 6.257 1.00 90.69 156 PRO A O 1
ATOM 1241 N N . LEU A 1 157 ? 0.564 -7.584 5.634 1.00 88.50 157 LEU A N 1
ATOM 1242 C CA . LEU A 1 157 ? -0.171 -6.455 6.212 1.00 88.50 157 LEU A CA 1
ATOM 1243 C C . LEU A 1 157 ? -0.110 -6.398 7.741 1.00 88.50 157 LEU A C 1
ATOM 1245 O O . LEU A 1 157 ? -0.382 -5.353 8.312 1.00 88.50 157 LEU A O 1
ATOM 1249 N N . TYR A 1 158 ? 0.303 -7.469 8.421 1.00 84.81 158 TYR A N 1
ATOM 1250 C CA . TYR A 1 158 ? 0.591 -7.431 9.859 1.00 84.81 158 TYR A CA 1
ATOM 1251 C C . TYR A 1 158 ? 1.897 -6.702 10.210 1.00 84.81 158 TYR A C 1
ATOM 1253 O O . TYR A 1 158 ? 2.210 -6.548 11.387 1.00 84.81 158 TYR A O 1
ATOM 1261 N N . HIS A 1 159 ? 2.672 -6.265 9.215 1.00 86.50 159 HIS A N 1
ATOM 1262 C CA . HIS A 1 159 ? 3.882 -5.483 9.419 1.00 86.50 159 HIS A CA 1
ATOM 1263 C C . HIS A 1 159 ? 3.625 -3.995 9.148 1.00 86.50 159 HIS A C 1
ATOM 1265 O O . HIS A 1 159 ? 3.071 -3.633 8.107 1.00 86.50 159 HIS A O 1
ATOM 1271 N N . ALA A 1 160 ? 4.117 -3.121 10.033 1.00 84.62 160 ALA A N 1
ATOM 1272 C CA . ALA A 1 160 ? 3.878 -1.674 9.986 1.00 84.62 160 ALA A CA 1
ATOM 1273 C C . ALA A 1 160 ? 4.168 -1.039 8.612 1.00 84.62 160 ALA A C 1
ATOM 1275 O O . ALA A 1 160 ? 3.382 -0.235 8.128 1.00 84.62 160 ALA A O 1
ATOM 1276 N N . ALA A 1 161 ? 5.254 -1.440 7.939 1.00 87.50 161 ALA A N 1
ATOM 1277 C CA . ALA A 1 161 ? 5.594 -0.917 6.610 1.00 87.50 161 ALA A CA 1
ATOM 1278 C C . ALA A 1 161 ? 4.486 -1.148 5.561 1.00 87.50 161 ALA A C 1
ATOM 1280 O O . ALA A 1 161 ? 4.158 -0.242 4.796 1.00 87.50 161 ALA A O 1
ATOM 1281 N N . ALA A 1 162 ? 3.884 -2.343 5.540 1.00 89.62 162 ALA A N 1
ATOM 1282 C CA . ALA A 1 162 ? 2.798 -2.657 4.617 1.00 89.62 162 ALA A CA 1
ATOM 1283 C C . ALA A 1 162 ? 1.500 -1.937 5.021 1.00 89.62 162 ALA A C 1
ATOM 1285 O O . ALA A 1 162 ? 0.778 -1.455 4.152 1.00 89.62 162 ALA A O 1
ATOM 1286 N N . GLN A 1 163 ? 1.229 -1.801 6.323 1.00 87.12 163 GLN A N 1
ATOM 1287 C CA . GLN A 1 163 ? 0.079 -1.033 6.820 1.00 87.12 163 GLN A CA 1
ATOM 1288 C C . GLN A 1 163 ? 0.155 0.430 6.381 1.00 87.12 163 GLN A C 1
ATOM 1290 O O . GLN A 1 163 ? -0.800 0.948 5.806 1.00 87.12 163 GLN A O 1
ATOM 1295 N N . THR A 1 164 ? 1.296 1.085 6.604 1.00 87.00 164 THR A N 1
ATOM 1296 C CA . THR A 1 164 ? 1.499 2.490 6.236 1.00 87.00 164 THR A CA 1
ATOM 1297 C C . THR A 1 164 ? 1.293 2.706 4.740 1.00 87.00 164 THR A C 1
ATOM 1299 O O . THR A 1 164 ? 0.546 3.585 4.330 1.00 87.00 164 THR A O 1
ATOM 1302 N N . VAL A 1 165 ? 1.875 1.862 3.893 1.00 89.50 165 VAL A N 1
ATOM 1303 C CA . VAL A 1 165 ? 1.783 2.095 2.450 1.00 89.50 165 VAL A CA 1
ATOM 1304 C C . VAL A 1 165 ? 0.413 1.692 1.889 1.00 89.50 165 VAL A C 1
ATOM 1306 O O . VAL A 1 165 ? -0.264 2.509 1.265 1.00 89.50 165 VAL A O 1
ATOM 1309 N N . TYR A 1 166 ? -0.042 0.462 2.145 1.00 91.56 166 TYR A N 1
ATOM 1310 C CA . TYR A 1 166 ? -1.229 -0.098 1.485 1.00 91.56 166 TYR A CA 1
ATOM 1311 C C . TYR A 1 166 ? -2.549 0.220 2.198 1.00 91.56 166 TYR A C 1
ATOM 1313 O O . TYR A 1 166 ? -3.584 0.363 1.546 1.00 91.56 166 TYR A O 1
ATOM 1321 N N . ALA A 1 167 ? -2.554 0.326 3.529 1.00 86.25 167 ALA A N 1
ATOM 1322 C CA . ALA A 1 167 ? -3.776 0.620 4.282 1.00 86.25 167 ALA A CA 1
ATOM 1323 C C . ALA A 1 167 ? -3.981 2.123 4.513 1.00 86.25 167 ALA A C 1
ATOM 1325 O O . ALA A 1 167 ? -5.112 2.547 4.782 1.00 86.25 167 ALA A O 1
ATOM 1326 N N . ILE A 1 168 ? -2.902 2.917 4.433 1.00 84.62 168 ILE A N 1
ATOM 1327 C CA . ILE A 1 168 ? -2.887 4.318 4.861 1.00 84.62 168 ILE A CA 1
ATOM 1328 C C . ILE A 1 168 ? -2.660 5.300 3.719 1.00 84.62 168 ILE A C 1
ATOM 1330 O O . ILE A 1 168 ? -3.560 6.101 3.442 1.00 84.62 168 ILE A O 1
ATOM 1334 N N . ASP A 1 169 ? -1.505 5.227 3.068 1.00 88.38 169 ASP A N 1
ATOM 1335 C CA . ASP A 1 169 ? -1.072 6.218 2.084 1.00 88.38 169 ASP A CA 1
ATOM 1336 C C . ASP A 1 169 ? -1.829 6.064 0.763 1.00 88.38 169 ASP A C 1
ATOM 1338 O O . ASP A 1 169 ? -2.465 7.003 0.288 1.00 88.38 169 ASP A O 1
ATOM 1342 N N . TYR A 1 170 ? -1.831 4.861 0.189 1.00 91.31 170 TYR A N 1
ATOM 1343 C CA . TYR A 1 170 ? -2.432 4.602 -1.121 1.00 91.31 170 TYR A CA 1
ATOM 1344 C C . TYR A 1 170 ? -3.928 4.915 -1.223 1.00 91.31 170 TYR A C 1
ATOM 1346 O O . TYR A 1 170 ? -4.309 5.584 -2.186 1.00 91.31 170 TYR A O 1
ATOM 1354 N N . PRO A 1 171 ? -4.778 4.583 -0.236 1.00 88.75 171 PRO A N 1
ATOM 1355 C CA . PRO A 1 171 ? -6.181 4.987 -0.284 1.00 88.75 171 PRO A CA 1
ATOM 1356 C C . PRO A 1 171 ? -6.368 6.507 -0.232 1.00 88.75 171 PRO A C 1
ATOM 1358 O O . PRO A 1 171 ? -7.289 7.041 -0.845 1.00 88.75 171 PRO A O 1
ATOM 1361 N N . LYS A 1 172 ? -5.492 7.227 0.485 1.00 87.25 172 LYS A N 1
ATOM 1362 C CA . LYS A 1 172 ? -5.514 8.697 0.519 1.00 87.25 172 LYS A CA 1
ATOM 1363 C C . LYS A 1 172 ? -5.078 9.297 -0.822 1.00 87.25 172 LYS A C 1
ATOM 1365 O O . LYS A 1 172 ? -5.602 10.334 -1.214 1.00 87.25 172 LYS A O 1
ATOM 1370 N N . MET A 1 173 ? -4.153 8.634 -1.517 1.00 88.19 173 MET A N 1
ATOM 1371 C CA . MET A 1 173 ? -3.649 9.028 -2.838 1.00 88.19 173 MET A CA 1
ATOM 1372 C C . MET A 1 173 ? -4.556 8.605 -4.006 1.00 88.19 173 MET A C 1
ATOM 1374 O O . MET A 1 173 ? -4.259 8.960 -5.144 1.00 88.19 173 MET A O 1
ATOM 1378 N N . GLY A 1 174 ? -5.621 7.831 -3.767 1.00 90.12 174 GLY A N 1
ATOM 1379 C CA . GLY A 1 174 ? -6.457 7.283 -4.843 1.00 90.12 174 GLY A CA 1
ATOM 1380 C C . GLY A 1 174 ? -5.782 6.162 -5.645 1.00 90.12 174 GLY A C 1
ATOM 1381 O O 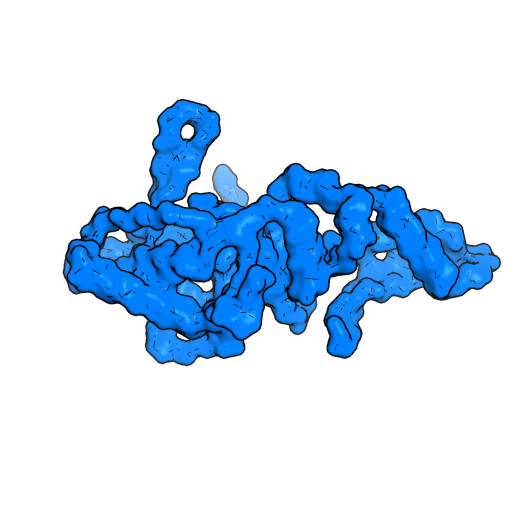. GLY A 1 174 ? -6.083 5.974 -6.820 1.00 90.12 174 GLY A O 1
ATOM 1382 N N . VAL A 1 175 ? -4.833 5.444 -5.041 1.00 92.00 175 VAL A N 1
ATOM 1383 C CA . VAL A 1 175 ? -4.086 4.346 -5.673 1.00 92.00 175 VAL A CA 1
ATOM 1384 C C . VAL A 1 175 ? -4.842 3.031 -5.459 1.00 92.00 175 VAL A C 1
ATOM 1386 O O . VAL A 1 175 ? -5.075 2.625 -4.318 1.00 92.00 175 VAL A O 1
ATOM 1389 N N . THR A 1 176 ? -5.174 2.324 -6.541 1.00 95.44 176 THR A N 1
ATOM 1390 C CA . THR A 1 176 ? -5.783 0.987 -6.455 1.00 95.44 176 THR A CA 1
ATOM 1391 C C . THR A 1 176 ? -4.733 -0.044 -6.055 1.00 95.44 176 THR A C 1
ATOM 1393 O O . THR A 1 176 ? -3.710 -0.194 -6.723 1.00 95.44 176 THR A O 1
ATOM 1396 N N . THR A 1 177 ? -4.991 -0.791 -4.985 1.00 96.38 177 THR A N 1
ATOM 1397 C CA . THR A 1 177 ? -4.090 -1.832 -4.483 1.00 96.38 177 THR A CA 1
ATOM 1398 C C . THR A 1 177 ? -4.592 -3.228 -4.851 1.00 96.38 177 THR A C 1
ATOM 1400 O O . THR A 1 177 ? -5.629 -3.689 -4.377 1.00 96.38 177 THR A O 1
ATOM 1403 N N . TYR A 1 178 ? -3.811 -3.936 -5.656 1.00 97.50 178 TYR A N 1
ATOM 1404 C CA . TYR A 1 178 ? -3.996 -5.342 -5.990 1.00 97.50 178 TYR A CA 1
ATOM 1405 C C . TYR A 1 178 ? -3.339 -6.197 -4.912 1.00 97.50 178 TYR A C 1
ATOM 1407 O O . TYR A 1 178 ? -2.140 -6.092 -4.670 1.00 97.50 178 TYR A O 1
ATOM 1415 N N . MET A 1 179 ? -4.117 -7.018 -4.222 1.00 96.44 179 MET A N 1
ATOM 1416 C CA . MET A 1 179 ? -3.681 -7.753 -3.045 1.00 96.44 179 MET A CA 1
ATOM 1417 C C . MET A 1 179 ? -3.446 -9.225 -3.356 1.00 96.44 179 MET A C 1
ATOM 1419 O O . MET A 1 179 ? -4.367 -9.945 -3.746 1.00 96.44 179 MET A O 1
ATOM 1423 N N . MET A 1 180 ? -2.215 -9.666 -3.114 1.00 96.88 180 MET A N 1
ATOM 1424 C CA . MET A 1 180 ? -1.814 -11.066 -3.072 1.00 96.88 180 MET A CA 1
ATOM 1425 C C . MET A 1 180 ? -1.959 -11.606 -1.638 1.00 96.88 180 MET A C 1
ATOM 1427 O O . MET A 1 180 ? -1.659 -10.878 -0.686 1.00 96.88 180 MET A O 1
ATOM 1431 N N . PRO A 1 181 ? -2.348 -12.884 -1.455 1.00 93.25 181 PRO A N 1
ATOM 1432 C CA . PRO A 1 181 ? -2.462 -13.502 -0.126 1.00 93.25 181 PRO A CA 1
ATOM 1433 C C . PRO A 1 181 ? -1.106 -13.634 0.589 1.00 93.25 181 PRO A C 1
ATOM 1435 O O . PRO A 1 181 ? -1.042 -13.687 1.817 1.00 93.25 181 PRO A O 1
ATOM 1438 N N . GLY A 1 182 ? -0.021 -13.665 -0.182 1.00 91.75 182 GLY A N 1
ATOM 1439 C CA . GLY A 1 182 ? 1.356 -13.690 0.287 1.00 91.75 182 GLY A CA 1
ATOM 1440 C C . GLY A 1 182 ? 2.322 -13.617 -0.892 1.00 91.75 182 GLY A C 1
ATOM 1441 O O . GLY A 1 182 ? 1.907 -13.625 -2.052 1.00 91.75 182 GLY A O 1
ATOM 1442 N N . PHE A 1 183 ? 3.618 -13.537 -0.604 1.00 94.50 183 PHE A N 1
ATOM 1443 C CA . PHE A 1 183 ? 4.638 -13.450 -1.643 1.00 94.50 183 PHE A CA 1
ATOM 1444 C C . PHE A 1 183 ? 4.796 -14.770 -2.409 1.00 94.50 183 PHE A C 1
ATOM 1446 O O . PHE A 1 183 ? 5.093 -15.817 -1.835 1.00 94.50 183 PHE A O 1
ATOM 1453 N N . ASN A 1 184 ? 4.662 -14.687 -3.730 1.00 95.75 184 ASN A N 1
ATOM 1454 C CA . ASN A 1 184 ? 5.035 -15.725 -4.680 1.00 95.75 184 ASN A CA 1
ATOM 1455 C C . ASN A 1 184 ? 5.622 -15.029 -5.912 1.00 95.75 184 ASN A C 1
ATOM 1457 O O . ASN A 1 184 ? 4.935 -14.241 -6.553 1.00 95.75 184 ASN A O 1
ATOM 1461 N N . PHE A 1 185 ? 6.894 -15.278 -6.224 1.00 95.00 185 PHE A N 1
ATOM 1462 C CA . PHE A 1 185 ? 7.604 -14.507 -7.247 1.00 95.00 185 PHE A CA 1
ATOM 1463 C C . PHE A 1 185 ? 7.021 -14.671 -8.670 1.00 95.00 185 PHE A C 1
ATOM 1465 O O . PHE A 1 185 ? 6.736 -13.648 -9.289 1.00 95.00 185 PHE A O 1
ATOM 1472 N N . PRO A 1 186 ? 6.743 -15.890 -9.185 1.00 95.88 186 PRO A N 1
ATOM 1473 C CA . PRO A 1 186 ? 6.039 -16.051 -10.463 1.00 95.88 186 PRO A CA 1
ATOM 1474 C C . PRO A 1 186 ? 4.684 -15.328 -10.515 1.00 95.88 186 PRO A C 1
ATOM 1476 O O . PRO A 1 186 ? 4.411 -14.604 -11.469 1.00 95.88 186 PRO A O 1
ATOM 1479 N N . GLN A 1 187 ? 3.859 -15.474 -9.473 1.00 96.00 187 GLN A N 1
ATOM 1480 C CA . GLN A 1 187 ? 2.552 -14.817 -9.411 1.00 96.00 187 GLN A CA 1
ATOM 1481 C C . GLN A 1 187 ? 2.687 -13.292 -9.331 1.00 96.00 187 GLN A C 1
ATOM 1483 O O . GLN A 1 187 ? 1.885 -12.575 -9.921 1.00 96.00 187 GLN A O 1
ATOM 1488 N N . MET A 1 188 ? 3.701 -12.783 -8.627 1.00 96.25 188 MET A N 1
ATOM 1489 C CA . MET A 1 188 ? 3.999 -11.353 -8.562 1.00 96.25 188 MET A CA 1
ATOM 1490 C C . MET A 1 188 ? 4.280 -10.803 -9.963 1.00 96.25 188 MET A C 1
ATOM 1492 O O . MET A 1 188 ? 3.686 -9.801 -10.347 1.00 96.25 188 MET A O 1
ATOM 1496 N N . LEU A 1 189 ? 5.131 -11.479 -10.741 1.00 94.81 189 LEU A N 1
ATOM 1497 C CA . LEU A 1 189 ? 5.450 -11.100 -12.121 1.00 94.81 189 LEU A CA 1
ATOM 1498 C C 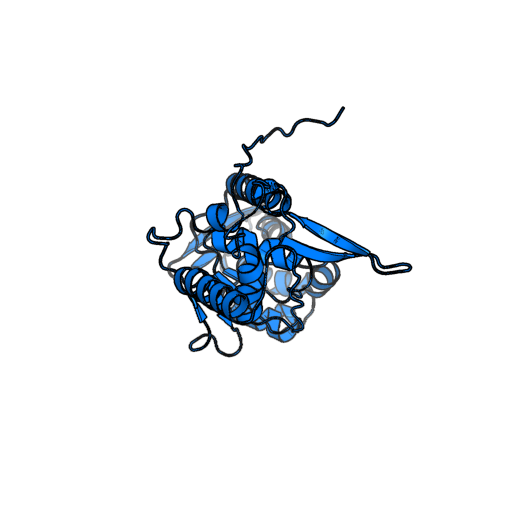. LEU A 1 189 ? 4.213 -11.143 -13.030 1.00 94.81 189 LEU A C 1
ATOM 1500 O O . LEU A 1 189 ? 3.978 -10.211 -13.799 1.00 94.81 189 LEU A O 1
ATOM 1504 N N . GLU A 1 190 ? 3.388 -12.184 -12.893 1.00 95.38 190 GLU A N 1
ATOM 1505 C CA . GLU A 1 190 ? 2.112 -12.294 -13.605 1.00 95.38 190 GLU A CA 1
ATOM 1506 C C . GLU A 1 190 ? 1.172 -11.139 -13.253 1.00 95.38 190 GLU A C 1
ATOM 1508 O O . GLU A 1 190 ? 0.608 -10.517 -14.148 1.00 95.38 190 GLU A O 1
ATOM 1513 N N . CYS A 1 191 ? 1.037 -10.806 -11.968 1.00 96.38 191 CYS A N 1
ATOM 1514 C CA . CYS A 1 191 ? 0.197 -9.702 -11.515 1.00 96.38 191 CYS A CA 1
ATOM 1515 C C . CYS A 1 191 ? 0.704 -8.353 -12.032 1.00 96.38 191 CYS A C 1
ATOM 1517 O O . CYS A 1 191 ? -0.111 -7.528 -12.444 1.00 96.38 191 CYS A O 1
ATOM 1519 N N . ILE A 1 192 ? 2.025 -8.130 -12.041 1.00 93.62 192 ILE A N 1
ATOM 1520 C CA . ILE A 1 192 ? 2.620 -6.900 -12.581 1.00 93.62 192 ILE A CA 1
ATOM 1521 C C . ILE A 1 192 ? 2.208 -6.713 -14.040 1.00 93.62 192 ILE A C 1
ATOM 1523 O O . ILE A 1 192 ? 1.682 -5.654 -14.382 1.00 93.62 192 ILE A O 1
ATOM 1527 N N . ALA A 1 193 ? 2.384 -7.749 -14.863 1.00 88.94 193 ALA A N 1
ATOM 1528 C CA . ALA A 1 193 ? 2.041 -7.700 -16.280 1.00 88.94 193 ALA A CA 1
ATOM 1529 C C . ALA A 1 193 ? 0.521 -7.608 -16.504 1.00 88.94 193 ALA A C 1
ATOM 1531 O O . ALA A 1 193 ? 0.049 -6.749 -17.245 1.00 88.94 193 ALA A O 1
ATOM 1532 N N . ARG A 1 194 ? -0.265 -8.460 -15.832 1.00 93.38 194 ARG A N 1
ATOM 1533 C CA . ARG A 1 194 ? -1.721 -8.569 -16.013 1.00 93.38 194 ARG A CA 1
ATOM 1534 C C . ARG A 1 194 ? -2.466 -7.306 -15.593 1.00 93.38 194 ARG A C 1
ATOM 1536 O O . ARG A 1 194 ? -3.403 -6.902 -16.273 1.00 93.38 194 ARG A O 1
ATOM 1543 N N . PHE A 1 195 ? -2.086 -6.714 -14.464 1.00 93.62 195 PHE A N 1
ATOM 1544 C CA . PHE A 1 195 ? -2.780 -5.561 -13.885 1.00 93.62 195 PHE A CA 1
ATOM 1545 C C . PHE A 1 195 ? -2.056 -4.235 -14.149 1.00 93.62 195 PHE A C 1
ATOM 1547 O O . PHE A 1 195 ? -2.474 -3.200 -13.631 1.00 93.62 195 PHE A O 1
ATOM 1554 N N . ALA A 1 196 ? -0.982 -4.259 -14.950 1.00 90.06 196 ALA A N 1
ATOM 1555 C CA . ALA A 1 196 ? -0.160 -3.102 -15.295 1.00 90.06 196 ALA A CA 1
ATOM 1556 C C . ALA A 1 196 ? 0.243 -2.283 -14.052 1.00 90.06 196 ALA A C 1
ATOM 1558 O O . ALA A 1 196 ? 0.003 -1.074 -13.955 1.00 90.06 196 ALA A O 1
ATOM 1559 N N . ILE A 1 197 ? 0.809 -2.979 -13.063 1.00 91.88 197 ILE A N 1
ATOM 1560 C CA . ILE A 1 197 ? 1.214 -2.402 -11.777 1.00 91.88 197 ILE A CA 1
ATOM 1561 C C . ILE A 1 197 ? 2.275 -1.319 -12.005 1.00 91.88 197 ILE A C 1
ATOM 1563 O O . ILE A 1 197 ? 3.229 -1.520 -12.752 1.00 91.88 197 ILE A O 1
ATOM 1567 N N . THR A 1 198 ? 2.103 -0.176 -11.340 1.00 86.69 198 THR A N 1
ATOM 1568 C CA . THR A 1 198 ? 2.962 1.015 -11.450 1.00 86.69 198 THR A CA 1
ATOM 1569 C C . THR A 1 198 ? 3.750 1.300 -10.172 1.00 86.69 198 THR A C 1
ATOM 1571 O O . THR A 1 198 ? 4.718 2.049 -10.207 1.00 86.69 198 THR A O 1
ATOM 1574 N N . GLU A 1 199 ? 3.314 0.765 -9.028 1.00 88.12 199 GLU A N 1
ATOM 1575 C CA . GLU A 1 199 ? 3.928 1.015 -7.722 1.00 88.12 199 GLU A CA 1
ATOM 1576 C C . GLU A 1 199 ? 4.278 -0.312 -7.040 1.00 88.12 199 GLU A C 1
ATOM 1578 O O . GLU A 1 199 ? 3.415 -1.173 -6.837 1.00 88.12 199 GLU A O 1
ATOM 1583 N N . LEU A 1 200 ? 5.543 -0.462 -6.650 1.00 90.38 200 LEU A N 1
ATOM 1584 C CA . LEU A 1 200 ? 6.038 -1.619 -5.913 1.00 90.38 200 LEU A CA 1
ATOM 1585 C C . LEU A 1 200 ? 6.811 -1.160 -4.675 1.00 90.38 200 LEU A C 1
ATOM 1587 O O . LEU A 1 200 ? 7.784 -0.415 -4.776 1.00 90.38 200 LEU A O 1
ATOM 1591 N N . LEU A 1 201 ? 6.415 -1.661 -3.504 1.00 90.25 201 LEU A N 1
ATOM 1592 C CA . LEU A 1 201 ? 7.261 -1.645 -2.313 1.00 90.25 201 LEU A CA 1
ATOM 1593 C C . LEU A 1 201 ? 7.953 -3.005 -2.208 1.00 90.25 201 LEU A C 1
ATOM 1595 O O . LEU A 1 201 ? 7.317 -4.009 -1.884 1.00 90.25 201 LEU A O 1
ATOM 1599 N N . VAL A 1 202 ? 9.253 -3.035 -2.493 1.00 88.00 202 VAL A N 1
ATOM 1600 C CA . VAL A 1 202 ? 10.061 -4.262 -2.554 1.00 88.00 202 VAL A CA 1
ATOM 1601 C C . VAL A 1 202 ? 11.136 -4.277 -1.476 1.00 88.00 202 VAL A C 1
ATOM 1603 O O . VAL A 1 202 ? 11.745 -3.258 -1.159 1.00 88.00 202 VAL A O 1
ATOM 1606 N N . ALA A 1 203 ? 11.391 -5.461 -0.922 1.00 85.19 203 ALA A N 1
ATOM 1607 C CA . ALA A 1 203 ? 12.555 -5.699 -0.078 1.00 85.19 203 ALA A CA 1
ATOM 1608 C C . ALA A 1 203 ? 13.803 -5.951 -0.952 1.00 85.19 203 ALA A C 1
ATOM 1610 O O . ALA A 1 203 ? 13.658 -6.465 -2.067 1.00 85.19 203 ALA A O 1
ATOM 1611 N N . PRO A 1 204 ? 15.029 -5.687 -0.455 1.00 83.81 204 PRO A N 1
ATOM 1612 C CA . PRO A 1 204 ? 16.261 -5.875 -1.229 1.00 83.81 204 PRO A CA 1
ATOM 1613 C C . PRO A 1 204 ? 16.415 -7.247 -1.920 1.00 83.81 204 PRO A C 1
ATOM 1615 O O . PRO A 1 204 ? 16.837 -7.266 -3.076 1.00 83.81 204 PRO A O 1
ATOM 1618 N N . PRO A 1 205 ? 16.022 -8.390 -1.313 1.00 83.88 205 PRO A N 1
ATOM 1619 C CA . PRO A 1 205 ? 16.111 -9.689 -1.987 1.00 83.88 205 PRO A CA 1
ATOM 1620 C C . PRO A 1 205 ? 15.246 -9.802 -3.249 1.00 83.88 205 PRO A C 1
ATOM 1622 O O . PRO A 1 205 ? 15.600 -10.526 -4.173 1.00 83.88 205 PRO A O 1
ATOM 1625 N N . ILE A 1 206 ? 14.118 -9.086 -3.312 1.00 86.56 206 ILE A N 1
ATOM 1626 C CA . ILE A 1 206 ? 13.245 -9.093 -4.494 1.00 86.56 206 ILE A CA 1
ATOM 1627 C C . ILE A 1 206 ? 13.908 -8.311 -5.626 1.00 86.56 206 ILE A C 1
ATOM 1629 O O . ILE A 1 206 ? 13.902 -8.780 -6.759 1.00 86.56 206 ILE A O 1
ATOM 1633 N N . VAL A 1 207 ? 14.542 -7.175 -5.315 1.00 82.19 207 VAL A N 1
ATOM 1634 C CA . VAL A 1 207 ? 15.310 -6.388 -6.295 1.00 82.19 207 VAL A CA 1
ATOM 1635 C C . VAL A 1 207 ? 16.402 -7.247 -6.937 1.00 82.19 207 VAL A C 1
ATOM 1637 O O . VAL A 1 207 ? 16.559 -7.233 -8.151 1.00 82.19 207 VAL A O 1
ATOM 1640 N N . GLN A 1 208 ? 17.090 -8.070 -6.142 1.00 77.94 208 GLN A N 1
ATOM 1641 C CA . GLN A 1 208 ? 18.114 -8.997 -6.640 1.00 77.94 208 GLN A CA 1
ATOM 1642 C C . GLN A 1 208 ? 17.552 -10.127 -7.518 1.00 77.94 208 GLN A C 1
ATOM 1644 O O . GLN A 1 208 ? 18.281 -10.683 -8.332 1.00 77.94 208 GLN A O 1
ATOM 1649 N N . ALA A 1 209 ? 16.273 -10.478 -7.367 1.00 81.44 209 ALA A N 1
ATOM 1650 C CA . ALA A 1 209 ? 15.624 -11.536 -8.142 1.00 81.44 209 ALA A CA 1
ATOM 1651 C C . ALA A 1 209 ? 15.022 -11.044 -9.474 1.00 81.44 209 ALA A C 1
ATOM 1653 O O . ALA A 1 209 ? 14.755 -11.860 -10.363 1.00 81.44 209 ALA A O 1
ATOM 1654 N N . LEU A 1 210 ? 14.794 -9.734 -9.629 1.00 81.12 210 LEU A N 1
ATOM 1655 C CA . LEU A 1 210 ? 14.201 -9.145 -10.839 1.00 81.12 210 LEU A CA 1
ATOM 1656 C C . LEU A 1 210 ? 15.013 -9.399 -12.126 1.00 81.12 210 LEU A C 1
ATOM 1658 O O . LEU A 1 210 ? 14.377 -9.660 -13.140 1.00 81.12 210 LEU A O 1
ATOM 1662 N N . PRO A 1 211 ? 16.359 -9.450 -12.118 1.00 77.31 211 PRO A N 1
ATOM 1663 C CA . PRO A 1 211 ? 17.164 -9.862 -13.280 1.00 77.31 211 PRO A CA 1
ATOM 1664 C C . PRO A 1 211 ? 17.103 -11.364 -13.627 1.00 77.31 211 PRO A C 1
ATOM 1666 O O . PRO A 1 211 ? 17.904 -11.871 -14.402 1.00 77.31 211 PRO A O 1
ATOM 1669 N N . SER A 1 212 ? 16.214 -12.154 -13.018 1.00 81.38 212 SER A N 1
ATOM 1670 C CA . SER A 1 212 ? 16.178 -13.597 -13.284 1.00 81.38 212 SER A CA 1
ATOM 1671 C C . SER A 1 212 ? 15.613 -13.935 -14.678 1.00 81.38 212 SER A C 1
ATOM 1673 O O . SER A 1 212 ? 14.695 -13.265 -15.159 1.00 81.38 212 SER A O 1
ATOM 1675 N N . PRO A 1 213 ? 16.023 -15.065 -15.298 1.00 82.94 213 PRO A N 1
ATOM 1676 C CA . PRO A 1 213 ? 15.455 -15.530 -16.571 1.00 82.94 213 PRO A CA 1
ATOM 1677 C C . PRO A 1 213 ? 13.933 -15.726 -16.555 1.00 82.94 213 PRO A C 1
ATOM 1679 O O . PRO A 1 213 ? 13.287 -15.707 -17.601 1.00 82.94 213 PRO A O 1
ATOM 1682 N N . LEU A 1 214 ? 13.346 -15.945 -15.373 1.00 85.00 214 LEU A N 1
ATOM 1683 C CA . LEU A 1 214 ? 11.900 -16.041 -15.211 1.00 85.00 214 LEU A CA 1
ATOM 1684 C C . LEU A 1 214 ? 11.220 -14.680 -15.403 1.00 85.00 214 LEU A C 1
ATOM 1686 O O . LEU A 1 214 ? 10.224 -14.609 -16.118 1.00 85.00 214 LEU A O 1
ATOM 1690 N N . ALA A 1 215 ? 11.758 -13.618 -14.800 1.00 83.06 215 ALA A N 1
ATOM 1691 C CA . ALA A 1 215 ? 11.213 -12.266 -14.900 1.00 83.06 215 ALA A CA 1
ATOM 1692 C C . ALA A 1 215 ? 11.205 -11.747 -16.344 1.00 83.06 215 ALA A C 1
ATOM 1694 O O . ALA A 1 215 ? 10.236 -11.117 -16.758 1.00 83.06 215 ALA A O 1
ATOM 1695 N N . ARG A 1 216 ? 12.207 -12.135 -17.146 1.00 79.31 216 ARG A N 1
ATOM 1696 C CA . ARG A 1 216 ? 12.300 -11.813 -18.584 1.00 79.31 216 ARG A CA 1
ATOM 1697 C C . ARG A 1 216 ? 11.110 -12.304 -19.422 1.00 79.31 216 ARG A C 1
ATOM 1699 O O . ARG A 1 216 ? 10.928 -11.843 -20.543 1.00 79.31 216 ARG A O 1
ATOM 1706 N N . LYS A 1 217 ? 10.306 -13.247 -18.915 1.00 83.50 217 LYS A N 1
ATOM 1707 C CA . LYS A 1 217 ? 9.107 -13.755 -19.608 1.00 83.50 217 LYS A CA 1
ATOM 1708 C C . LYS A 1 217 ? 7.897 -12.826 -19.488 1.00 83.50 217 LYS A C 1
ATOM 1710 O O . LYS A 1 217 ? 6.904 -13.059 -20.172 1.00 83.50 217 LYS A O 1
ATOM 1715 N N . TYR A 1 218 ? 7.961 -11.824 -18.616 1.00 80.19 218 TYR A N 1
ATOM 1716 C CA . TYR A 1 218 ? 6.847 -10.941 -18.293 1.00 80.19 218 TYR A CA 1
ATOM 1717 C C . TYR A 1 218 ? 7.114 -9.515 -18.767 1.00 80.19 218 TYR A C 1
ATOM 1719 O O . TYR A 1 218 ? 8.254 -9.060 -18.841 1.00 80.19 218 TYR A O 1
ATOM 1727 N N . ASP A 1 219 ? 6.035 -8.800 -19.071 1.00 77.75 219 ASP A N 1
ATOM 1728 C CA . ASP A 1 219 ? 6.095 -7.404 -19.482 1.00 77.75 219 ASP A CA 1
ATOM 1729 C C . ASP A 1 219 ? 6.234 -6.483 -18.256 1.00 77.75 219 ASP A C 1
ATOM 1731 O O . ASP A 1 219 ? 5.247 -6.132 -17.613 1.00 77.75 219 ASP A O 1
ATOM 1735 N N . LEU A 1 220 ? 7.472 -6.124 -17.897 1.00 77.69 220 LEU A N 1
ATOM 1736 C CA . LEU A 1 220 ? 7.794 -5.335 -16.694 1.00 77.69 220 LEU A CA 1
ATOM 1737 C C . LEU A 1 220 ? 8.170 -3.875 -17.000 1.00 77.69 220 LEU A C 1
ATOM 1739 O O . LEU A 1 220 ? 8.804 -3.221 -16.179 1.00 77.69 220 LEU A O 1
ATOM 1743 N N . ARG A 1 221 ? 7.782 -3.343 -18.166 1.00 71.31 221 ARG A N 1
ATOM 1744 C CA . ARG A 1 221 ? 8.203 -2.016 -18.690 1.00 71.31 221 ARG A CA 1
ATOM 1745 C C . ARG A 1 221 ? 8.026 -0.866 -17.705 1.00 71.31 221 ARG A C 1
ATOM 1747 O O . ARG A 1 221 ? 8.808 0.073 -17.723 1.00 71.31 221 ARG A O 1
ATOM 1754 N N . LEU A 1 222 ? 6.989 -0.939 -16.870 1.00 66.75 222 LEU A N 1
ATOM 1755 C CA . LEU A 1 222 ? 6.651 0.084 -15.876 1.00 66.75 222 LEU A CA 1
ATOM 1756 C C . LEU A 1 222 ? 7.582 0.074 -14.652 1.00 66.75 222 LEU A C 1
ATOM 1758 O O . LEU A 1 222 ? 7.462 0.936 -13.789 1.00 66.75 222 LEU A O 1
ATOM 1762 N N . GLN A 1 223 ? 8.483 -0.907 -14.559 1.00 70.25 223 GLN A N 1
ATOM 1763 C CA . GLN A 1 223 ? 9.427 -1.081 -13.453 1.00 70.25 223 GLN A CA 1
ATOM 1764 C C . GLN A 1 223 ? 10.863 -0.690 -13.832 1.00 70.25 223 GLN A C 1
ATOM 1766 O O . GLN A 1 223 ? 11.767 -0.855 -13.020 1.00 70.25 223 GLN A O 1
ATOM 1771 N N . VAL A 1 224 ? 11.070 -0.183 -15.051 1.00 68.62 224 VAL A N 1
ATOM 1772 C CA . VAL A 1 224 ? 12.386 0.145 -15.612 1.00 68.62 224 VAL A CA 1
ATOM 1773 C C . VAL A 1 224 ? 12.554 1.653 -15.633 1.00 68.62 224 VAL A C 1
ATOM 1775 O O . VAL A 1 224 ? 11.686 2.363 -16.142 1.00 68.62 224 VAL A O 1
ATOM 1778 N N . ALA A 1 225 ? 13.663 2.157 -15.100 1.00 68.81 225 ALA A N 1
ATOM 1779 C CA . ALA A 1 225 ? 13.925 3.589 -15.148 1.00 68.81 225 ALA A CA 1
ATOM 1780 C C . ALA A 1 225 ? 14.373 4.019 -16.562 1.00 68.81 225 ALA A C 1
ATOM 1782 O O . ALA A 1 225 ? 15.127 3.288 -17.208 1.00 68.81 225 ALA A O 1
ATOM 1783 N N . PRO A 1 226 ? 14.017 5.232 -17.034 1.00 71.25 226 PRO A N 1
ATOM 1784 C CA . PRO A 1 226 ? 14.503 5.753 -18.314 1.00 71.25 226 PRO A CA 1
ATOM 1785 C C . PRO A 1 226 ? 16.030 5.695 -18.460 1.00 71.25 226 PRO A C 1
ATOM 1787 O O . PRO A 1 226 ? 16.521 5.274 -19.500 1.00 71.25 226 PRO A O 1
ATOM 1790 N N . ALA A 1 227 ? 16.773 6.001 -17.392 1.00 73.69 227 ALA A N 1
ATOM 1791 C CA . ALA A 1 227 ? 18.236 5.946 -17.385 1.00 73.69 227 ALA A CA 1
ATOM 1792 C C . ALA A 1 227 ? 18.800 4.529 -17.612 1.00 73.69 227 ALA A C 1
ATOM 1794 O O . ALA A 1 227 ? 19.859 4.370 -18.214 1.00 73.69 227 ALA A O 1
ATOM 1795 N N . GLU A 1 228 ? 18.100 3.482 -17.164 1.00 71.62 228 GLU A N 1
ATOM 1796 C CA . GLU A 1 228 ? 18.509 2.096 -17.432 1.00 71.62 228 GLU A CA 1
ATOM 1797 C C . GLU A 1 228 ? 18.302 1.744 -18.908 1.00 71.62 228 GLU A C 1
ATOM 1799 O O . GLU A 1 228 ? 19.139 1.079 -19.517 1.00 71.62 228 GLU A O 1
ATOM 1804 N N . LEU A 1 229 ? 17.215 2.237 -19.511 1.00 75.62 229 LEU A N 1
ATOM 1805 C CA . LEU A 1 229 ? 16.975 2.088 -20.946 1.00 75.62 229 LEU A CA 1
ATOM 1806 C C . LEU A 1 229 ? 18.013 2.860 -21.768 1.00 75.62 229 LEU A C 1
ATOM 1808 O O . LEU A 1 229 ? 18.507 2.327 -22.760 1.00 75.62 229 LEU A O 1
ATOM 1812 N N . GLU A 1 230 ? 18.374 4.074 -21.344 1.00 82.44 230 GLU A N 1
ATOM 1813 C CA . GLU A 1 230 ? 19.445 4.874 -21.949 1.00 82.44 230 GLU A CA 1
ATOM 1814 C C . GLU A 1 230 ? 20.781 4.131 -21.907 1.00 82.44 230 GLU A C 1
ATOM 1816 O O . GLU A 1 230 ? 21.419 3.984 -22.947 1.00 82.44 230 GLU A O 1
ATOM 1821 N N . ALA A 1 231 ? 21.166 3.585 -20.748 1.00 81.69 231 ALA A N 1
ATOM 1822 C CA . ALA A 1 231 ? 22.414 2.841 -20.591 1.00 81.69 231 ALA A CA 1
ATOM 1823 C C . ALA A 1 231 ? 22.514 1.661 -21.574 1.00 81.69 231 ALA A C 1
ATOM 1825 O O . ALA A 1 231 ? 23.520 1.519 -22.263 1.00 81.69 231 ALA A O 1
ATOM 1826 N N . VAL A 1 232 ? 21.448 0.864 -21.715 1.00 79.44 232 VAL A N 1
ATOM 1827 C CA . VAL A 1 232 ? 21.422 -0.267 -22.662 1.00 79.44 232 VAL A CA 1
ATOM 1828 C C . VAL A 1 232 ? 21.428 0.210 -24.122 1.00 79.44 232 VAL A C 1
ATOM 1830 O O . VAL A 1 232 ? 22.055 -0.408 -24.985 1.00 79.44 232 VAL A O 1
ATOM 1833 N N . LEU A 1 233 ? 20.727 1.304 -24.432 1.00 83.62 233 LEU A N 1
ATOM 1834 C CA . LEU A 1 233 ? 20.680 1.866 -25.786 1.00 83.62 233 LEU A CA 1
ATOM 1835 C C . LEU A 1 233 ? 22.024 2.473 -26.212 1.00 83.62 233 LEU A C 1
ATOM 1837 O O . LEU A 1 233 ? 22.389 2.337 -27.378 1.00 83.62 233 LEU A O 1
ATOM 1841 N N . LEU A 1 234 ? 22.785 3.065 -25.288 1.00 86.56 234 LEU A N 1
ATOM 1842 C CA . LEU A 1 234 ? 24.136 3.581 -25.544 1.00 86.56 234 LEU A CA 1
ATOM 1843 C C . LEU A 1 234 ? 25.135 2.482 -25.930 1.00 86.56 234 LEU A C 1
ATOM 1845 O O . LEU A 1 234 ? 26.100 2.750 -26.640 1.00 86.56 234 LEU A O 1
ATOM 1849 N N . GLU A 1 235 ? 24.905 1.236 -25.516 1.00 83.50 235 GLU A N 1
ATOM 1850 C CA . GLU A 1 235 ? 25.755 0.112 -25.917 1.00 83.50 235 GLU A CA 1
ATOM 1851 C C . GLU A 1 235 ? 25.470 -0.385 -27.348 1.00 83.50 235 GLU A C 1
ATOM 1853 O O . GLU A 1 235 ? 26.234 -1.200 -27.886 1.00 83.50 235 GLU A O 1
ATOM 1858 N N . CYS A 1 236 ? 24.366 0.045 -27.971 1.00 83.38 236 CYS A N 1
ATOM 1859 C CA . CYS A 1 236 ? 23.973 -0.406 -29.303 1.00 83.38 236 CYS A CA 1
ATOM 1860 C C . CYS A 1 236 ? 24.892 0.198 -30.385 1.00 83.38 236 CYS A C 1
ATOM 1862 O O . CYS A 1 236 ? 25.018 1.423 -30.475 1.00 83.38 236 CYS A O 1
ATOM 1864 N N . PRO A 1 237 ? 25.495 -0.622 -31.272 1.00 82.56 237 PRO A N 1
ATOM 1865 C CA . PRO A 1 237 ? 26.291 -0.109 -32.382 1.00 82.56 237 PRO A CA 1
ATOM 1866 C C . PRO A 1 237 ? 25.472 0.850 -33.250 1.00 82.56 237 PRO A C 1
ATOM 1868 O O . PRO A 1 237 ? 24.378 0.514 -33.700 1.00 82.56 237 PRO A O 1
ATOM 1871 N N . GLY A 1 238 ? 26.003 2.047 -33.496 1.00 86.62 238 GLY A N 1
ATOM 1872 C CA . GLY A 1 238 ? 25.313 3.067 -34.285 1.00 86.62 238 GLY A CA 1
ATOM 1873 C C . GLY A 1 238 ? 24.565 4.120 -33.467 1.00 86.62 238 GLY A C 1
ATOM 1874 O O . GLY A 1 238 ? 24.054 5.059 -34.078 1.00 86.62 238 GLY A O 1
ATOM 1875 N N . VAL A 1 239 ? 24.532 4.004 -32.134 1.00 89.25 239 VAL A N 1
ATOM 1876 C CA . VAL A 1 239 ? 24.001 5.013 -31.202 1.00 89.25 239 VAL A CA 1
ATOM 1877 C C . VAL A 1 239 ? 25.155 5.845 -30.640 1.00 89.25 239 VAL A C 1
ATOM 1879 O O . VAL A 1 239 ? 26.100 5.303 -30.081 1.00 89.25 239 VAL A O 1
ATOM 1882 N N . ALA A 1 240 ? 25.111 7.161 -30.843 1.00 91.25 240 ALA A N 1
ATOM 1883 C CA . ALA A 1 240 ? 26.071 8.114 -30.282 1.00 91.25 240 ALA A CA 1
ATOM 1884 C C . ALA A 1 240 ? 25.584 8.702 -28.955 1.00 91.25 240 ALA A C 1
ATOM 1886 O O . ALA A 1 240 ? 26.393 8.975 -28.076 1.00 91.25 240 ALA A O 1
ATOM 1887 N N . ASP A 1 241 ? 24.274 8.919 -28.847 1.00 92.00 241 ASP A N 1
ATOM 1888 C CA . ASP A 1 241 ? 23.614 9.451 -27.661 1.00 92.00 241 ASP A CA 1
ATOM 1889 C C . ASP A 1 241 ? 22.128 9.068 -27.685 1.00 92.00 241 ASP A C 1
ATOM 1891 O O . ASP A 1 241 ? 21.570 8.756 -28.747 1.00 92.00 241 ASP A O 1
ATOM 1895 N N . VAL A 1 242 ? 21.474 9.084 -26.530 1.00 92.19 242 VAL A N 1
ATOM 1896 C CA . VAL A 1 242 ? 20.057 8.744 -26.406 1.00 92.19 242 VAL A CA 1
ATOM 1897 C C . VAL A 1 242 ? 19.430 9.413 -25.192 1.00 92.19 242 VAL A C 1
ATOM 1899 O O . VAL A 1 242 ? 19.987 9.402 -24.102 1.00 92.19 242 VAL A O 1
ATOM 1902 N N . GLY A 1 243 ? 18.227 9.951 -25.383 1.00 89.38 243 GLY A N 1
ATOM 1903 C CA . GLY A 1 243 ? 17.353 10.365 -24.290 1.00 89.38 243 GLY A CA 1
ATOM 1904 C C . GLY A 1 243 ? 16.073 9.543 -24.302 1.00 89.38 243 GLY A C 1
ATOM 1905 O O . GLY A 1 243 ? 15.431 9.415 -25.349 1.00 89.38 243 GLY A O 1
ATOM 1906 N N . VAL A 1 244 ? 15.682 8.995 -23.155 1.00 84.25 244 VAL A N 1
ATOM 1907 C CA . VAL A 1 244 ? 14.445 8.229 -23.004 1.00 84.25 244 VAL A CA 1
ATOM 1908 C C . VAL A 1 244 ? 13.447 9.028 -22.182 1.00 84.25 244 VAL A C 1
ATOM 1910 O O . VAL A 1 244 ? 13.733 9.508 -21.090 1.00 84.25 244 VAL A O 1
ATOM 1913 N N . VAL A 1 245 ? 12.227 9.146 -22.700 1.00 80.44 245 VAL A N 1
ATOM 1914 C CA . VAL A 1 245 ? 11.116 9.782 -21.986 1.00 80.44 245 VAL A CA 1
ATOM 1915 C C . VAL A 1 245 ? 9.892 8.878 -21.989 1.00 80.44 245 VAL A C 1
ATOM 1917 O O . VAL A 1 245 ? 9.667 8.125 -22.939 1.00 80.44 245 VAL A O 1
ATOM 1920 N N . GLY A 1 246 ? 9.072 8.974 -20.945 1.00 72.88 246 GLY A N 1
ATOM 1921 C CA . GLY A 1 246 ? 7.733 8.389 -20.953 1.00 72.88 246 GLY A CA 1
ATOM 1922 C C . GLY A 1 246 ? 6.831 9.129 -21.943 1.00 72.88 246 GLY A C 1
ATOM 1923 O O . GLY A 1 246 ? 6.815 10.362 -21.989 1.00 72.88 246 GLY A O 1
ATOM 1924 N N . VAL A 1 247 ? 6.083 8.387 -22.755 1.00 76.44 247 VAL A N 1
ATOM 1925 C CA . VAL A 1 247 ? 5.032 8.905 -23.636 1.00 76.44 247 VAL A CA 1
ATOM 1926 C C . VAL A 1 247 ? 3.730 8.162 -23.378 1.00 76.44 247 VAL A C 1
ATOM 1928 O O . VAL A 1 247 ? 3.722 6.958 -23.136 1.00 76.44 247 VAL A O 1
ATOM 1931 N N . GLN A 1 248 ? 2.617 8.884 -23.466 1.00 67.06 248 GLN A N 1
ATOM 1932 C CA . GLN A 1 248 ? 1.290 8.289 -23.361 1.00 67.06 248 GLN A CA 1
ATOM 1933 C C . GLN A 1 248 ? 0.833 7.748 -24.716 1.00 67.06 248 GLN A C 1
ATOM 1935 O O . GLN A 1 248 ? 0.909 8.441 -25.734 1.00 67.06 248 GLN A O 1
ATOM 1940 N N . LEU A 1 249 ? 0.355 6.510 -24.712 1.00 68.31 249 LEU A N 1
ATOM 1941 C CA . LEU A 1 249 ? -0.328 5.844 -25.813 1.00 68.31 249 LEU A CA 1
ATOM 1942 C C . LEU A 1 249 ? -1.796 5.614 -25.429 1.00 68.31 249 LEU A C 1
ATOM 1944 O O . LEU A 1 249 ? -2.190 5.772 -24.275 1.00 68.31 249 LEU A O 1
ATOM 1948 N N . ALA A 1 250 ? -2.622 5.232 -26.404 1.00 61.69 250 ALA A N 1
ATOM 1949 C CA . ALA A 1 250 ? -4.038 4.946 -26.163 1.00 61.69 250 ALA A CA 1
ATOM 1950 C C . ALA A 1 250 ? -4.260 3.764 -25.193 1.00 61.69 250 ALA A C 1
ATOM 1952 O O . ALA A 1 250 ? -5.307 3.686 -24.558 1.00 61.69 250 ALA A O 1
ATOM 1953 N N . ASP A 1 251 ? -3.282 2.863 -25.076 1.00 54.06 251 ASP A N 1
ATOM 1954 C CA . ASP A 1 251 ? -3.300 1.637 -24.274 1.00 54.06 251 ASP A CA 1
ATOM 1955 C C . ASP A 1 251 ? -2.388 1.687 -23.028 1.00 54.06 251 ASP A C 1
ATOM 1957 O O . ASP A 1 251 ? -2.260 0.687 -22.319 1.00 54.06 251 ASP A O 1
ATOM 1961 N N . GLY A 1 252 ? -1.785 2.841 -22.720 1.00 55.78 252 GLY A N 1
ATOM 1962 C CA . GLY A 1 252 ? -0.962 3.046 -21.524 1.00 55.78 252 GLY A CA 1
ATOM 1963 C C . GLY A 1 252 ? 0.317 3.840 -21.785 1.00 55.78 252 GLY A C 1
ATOM 1964 O O . GLY A 1 252 ? 0.487 4.458 -22.831 1.00 55.78 252 GLY A O 1
ATOM 1965 N N . GLU A 1 253 ? 1.241 3.831 -20.827 1.00 63.81 253 GLU A N 1
ATOM 1966 C CA . GLU A 1 253 ? 2.541 4.483 -20.984 1.00 63.81 253 GLU A CA 1
ATOM 1967 C C . GLU A 1 253 ? 3.547 3.567 -21.692 1.00 63.81 253 GLU A C 1
ATOM 1969 O O . GLU A 1 253 ? 3.631 2.363 -21.432 1.00 63.81 253 GLU A O 1
ATOM 1974 N N . ALA A 1 254 ? 4.347 4.160 -22.572 1.00 69.12 254 ALA A N 1
ATOM 1975 C CA . ALA A 1 254 ? 5.510 3.529 -23.168 1.00 69.12 254 ALA A CA 1
ATOM 1976 C C . ALA A 1 254 ? 6.728 4.441 -23.047 1.00 69.12 254 ALA A C 1
ATOM 1978 O O . ALA A 1 254 ? 6.617 5.661 -22.950 1.00 69.12 254 ALA A O 1
ATOM 1979 N N . HIS A 1 255 ? 7.912 3.852 -23.123 1.00 75.31 255 HIS A N 1
ATOM 1980 C CA . HIS A 1 255 ? 9.141 4.615 -23.265 1.00 75.31 255 HIS A CA 1
ATOM 1981 C C . HIS A 1 255 ? 9.361 4.966 -24.738 1.00 75.31 255 HIS A C 1
ATOM 1983 O O . HIS A 1 255 ? 9.275 4.105 -25.616 1.00 75.31 255 HIS A O 1
ATOM 1989 N N . ARG A 1 256 ? 9.661 6.236 -25.018 1.00 81.56 256 ARG A N 1
ATOM 1990 C CA . ARG A 1 256 ? 10.143 6.700 -26.319 1.00 81.56 256 ARG A CA 1
ATOM 1991 C C . ARG A 1 256 ? 11.595 7.120 -26.184 1.00 81.56 256 ARG A C 1
ATOM 1993 O O . ARG A 1 256 ? 11.907 8.055 -25.452 1.00 81.56 256 ARG A O 1
ATOM 2000 N N . ALA A 1 257 ? 12.455 6.448 -26.936 1.00 86.25 257 ALA A N 1
ATOM 2001 C CA . ALA A 1 257 ? 13.849 6.827 -27.086 1.00 86.25 257 ALA A CA 1
ATOM 2002 C C . ALA A 1 257 ? 14.012 7.811 -28.254 1.00 86.25 257 ALA A C 1
ATOM 2004 O O . ALA A 1 257 ? 13.531 7.560 -29.361 1.00 86.25 257 ALA A O 1
ATOM 2005 N N . TYR A 1 258 ? 14.722 8.908 -28.014 1.00 88.12 258 TYR A N 1
ATOM 2006 C CA . TYR A 1 258 ? 15.246 9.803 -29.038 1.00 88.12 258 TYR A CA 1
ATOM 2007 C C . TYR A 1 258 ? 16.725 9.492 -29.210 1.00 88.12 258 TYR A C 1
ATOM 2009 O O . TYR A 1 258 ? 17.513 9.719 -28.299 1.00 88.12 258 TYR A O 1
ATOM 2017 N N . VAL A 1 259 ? 17.083 8.934 -30.363 1.00 89.19 259 VAL A N 1
ATOM 2018 C CA . VAL A 1 259 ? 18.419 8.387 -30.609 1.00 89.19 259 VAL A CA 1
ATOM 2019 C C . VAL A 1 259 ? 19.196 9.295 -31.553 1.00 89.19 259 VAL A C 1
ATOM 2021 O O . VAL A 1 259 ? 18.746 9.575 -32.667 1.00 89.19 259 VAL A O 1
ATOM 2024 N N . VAL A 1 260 ? 20.393 9.699 -31.137 1.00 90.19 260 VAL A N 1
ATOM 2025 C CA . VAL A 1 260 ? 21.392 10.328 -32.002 1.00 90.19 260 VAL A CA 1
ATOM 2026 C C . VAL A 1 260 ? 22.256 9.221 -32.588 1.00 90.19 260 VAL A C 1
ATOM 2028 O O . VAL A 1 260 ? 22.863 8.441 -31.857 1.00 90.19 260 VAL A O 1
ATOM 2031 N N . LYS A 1 261 ? 22.313 9.125 -33.916 1.00 89.94 261 LYS A N 1
ATOM 2032 C CA . LYS A 1 261 ? 23.126 8.105 -34.588 1.00 89.94 261 LYS A CA 1
ATOM 2033 C C . LYS A 1 261 ? 24.596 8.518 -34.651 1.00 89.94 261 LYS A C 1
ATOM 2035 O O . LYS A 1 261 ? 24.898 9.702 -34.795 1.00 89.94 261 LYS A O 1
ATOM 2040 N N . THR A 1 262 ? 25.512 7.551 -34.618 1.00 89.56 262 THR A N 1
ATOM 2041 C CA . THR A 1 262 ? 26.929 7.811 -34.924 1.00 89.56 262 THR A CA 1
ATOM 2042 C C . THR A 1 262 ? 27.106 8.246 -36.381 1.00 89.56 262 THR A C 1
ATOM 2044 O O . THR A 1 262 ? 26.288 7.939 -37.254 1.00 89.56 262 THR A O 1
ATOM 2047 N N . HIS A 1 263 ? 28.177 8.995 -36.659 1.00 84.81 263 HIS A N 1
ATOM 2048 C CA . HIS A 1 263 ? 28.459 9.504 -38.000 1.00 84.81 263 HIS A CA 1
ATOM 2049 C C . HIS A 1 263 ? 28.554 8.347 -39.014 1.00 84.81 263 HIS A C 1
ATOM 2051 O O . HIS A 1 263 ? 29.248 7.364 -38.766 1.00 84.81 263 HIS A O 1
ATOM 2057 N N . ASN A 1 264 ? 27.845 8.467 -40.143 1.00 82.56 264 ASN A N 1
ATOM 2058 C CA . ASN A 1 264 ? 27.700 7.442 -41.192 1.00 82.56 264 ASN A CA 1
ATOM 2059 C C . ASN A 1 264 ? 26.977 6.140 -40.788 1.00 82.56 264 ASN A C 1
ATOM 2061 O O . ASN A 1 264 ? 26.995 5.176 -41.551 1.00 82.56 264 ASN A O 1
ATOM 2065 N N . SER A 1 265 ? 26.304 6.095 -39.634 1.00 82.31 265 SER A N 1
ATOM 2066 C CA . SER A 1 265 ? 25.481 4.942 -39.256 1.00 82.31 265 SER A CA 1
ATOM 2067 C C . SER A 1 265 ? 24.227 4.830 -40.127 1.00 82.31 265 SER A C 1
ATOM 2069 O O . SER A 1 265 ? 23.427 5.764 -40.227 1.00 82.31 265 SER A O 1
ATOM 2071 N N . THR A 1 266 ? 24.021 3.652 -40.715 1.00 80.56 266 THR A N 1
ATOM 2072 C CA . THR A 1 266 ? 22.801 3.288 -41.450 1.00 80.56 266 THR A CA 1
ATOM 2073 C C . THR A 1 266 ? 21.745 2.630 -40.561 1.00 80.56 266 THR A C 1
ATOM 2075 O O . THR A 1 266 ? 20.652 2.350 -41.048 1.00 80.56 266 THR A O 1
ATOM 2078 N N . ALA A 1 267 ? 22.034 2.432 -39.266 1.00 76.88 267 ALA A N 1
ATOM 2079 C CA . ALA A 1 267 ? 21.165 1.710 -38.341 1.00 76.88 267 ALA A CA 1
ATOM 2080 C C . ALA A 1 267 ? 19.762 2.327 -38.296 1.00 76.88 267 ALA A C 1
ATOM 2082 O O . ALA A 1 267 ? 19.588 3.535 -38.099 1.00 76.88 267 ALA A O 1
ATOM 2083 N N . THR A 1 268 ? 18.744 1.508 -38.500 1.00 80.44 268 THR A N 1
ATOM 2084 C CA . THR A 1 268 ? 17.337 1.907 -38.481 1.00 80.44 268 THR A CA 1
ATOM 2085 C C . THR A 1 268 ? 16.771 1.852 -37.063 1.00 80.44 268 THR A C 1
ATOM 2087 O O . THR A 1 268 ? 17.289 1.159 -36.188 1.00 80.44 268 THR A O 1
ATOM 2090 N N . GLY A 1 269 ? 15.664 2.562 -36.819 1.00 73.12 269 GLY A N 1
ATOM 2091 C CA . GLY A 1 269 ? 14.971 2.480 -35.528 1.00 73.12 269 GLY A CA 1
ATOM 2092 C C . GLY A 1 269 ? 14.508 1.054 -35.192 1.00 73.12 269 GLY A C 1
ATOM 2093 O O . GLY A 1 269 ? 14.518 0.670 -34.026 1.00 73.12 269 GLY A O 1
ATOM 2094 N N . GLN A 1 270 ? 14.163 0.247 -36.202 1.00 72.62 270 GLN A N 1
ATOM 2095 C CA . GLN A 1 270 ? 13.798 -1.162 -36.019 1.00 72.62 270 GLN A CA 1
ATOM 2096 C C . GLN A 1 270 ? 14.994 -2.019 -35.602 1.00 72.62 270 GLN A C 1
ATOM 2098 O O . GLN A 1 270 ? 14.868 -2.782 -34.651 1.00 72.62 270 GLN A O 1
ATOM 2103 N N . GLU A 1 271 ? 16.154 -1.864 -36.245 1.00 71.06 271 GLU A N 1
ATOM 2104 C CA . GLU A 1 271 ? 17.376 -2.589 -35.865 1.00 71.06 271 GLU A CA 1
ATOM 2105 C C . GLU A 1 271 ? 17.820 -2.229 -34.446 1.00 71.06 271 GLU A C 1
ATOM 2107 O O . GLU A 1 271 ? 18.096 -3.120 -33.648 1.00 71.06 271 GLU A O 1
ATOM 2112 N N . ILE A 1 272 ? 17.796 -0.940 -34.089 1.00 76.00 272 ILE A N 1
ATOM 2113 C 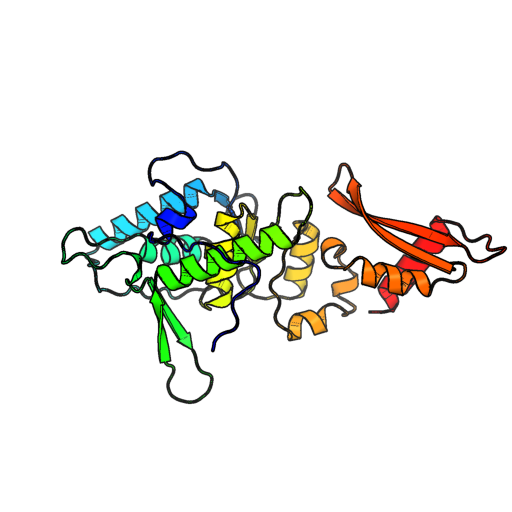CA . ILE A 1 272 ? 18.110 -0.483 -32.727 1.00 76.00 272 ILE A CA 1
ATOM 2114 C C . ILE A 1 272 ? 17.102 -1.047 -31.718 1.00 76.00 272 ILE A C 1
ATOM 2116 O O . ILE A 1 272 ? 17.501 -1.477 -30.643 1.00 76.00 272 ILE A O 1
ATOM 2120 N N . THR A 1 273 ? 15.812 -1.122 -32.062 1.00 70.94 273 THR A N 1
ATOM 2121 C CA . THR A 1 273 ? 14.787 -1.718 -31.185 1.00 70.94 273 THR A CA 1
ATOM 2122 C C . THR A 1 273 ? 14.987 -3.224 -31.010 1.00 70.94 273 THR A C 1
ATOM 2124 O O . THR A 1 273 ? 14.803 -3.732 -29.908 1.00 70.94 273 THR A O 1
ATOM 2127 N N . ILE A 1 274 ? 15.367 -3.949 -32.066 1.00 66.25 274 ILE A N 1
ATOM 2128 C CA . ILE A 1 274 ? 15.644 -5.392 -32.005 1.00 66.25 274 ILE A CA 1
ATOM 2129 C C . ILE A 1 274 ? 16.885 -5.655 -31.151 1.00 66.25 274 ILE A C 1
ATOM 2131 O O . ILE A 1 274 ? 16.805 -6.444 -30.214 1.00 66.25 274 ILE A O 1
ATOM 2135 N N . ILE A 1 275 ? 17.988 -4.942 -31.406 1.00 64.19 275 ILE A N 1
ATOM 2136 C CA . ILE A 1 275 ? 19.229 -5.060 -30.627 1.00 64.19 275 ILE A CA 1
ATOM 2137 C C . ILE A 1 275 ? 18.977 -4.671 -29.173 1.00 64.19 275 ILE A C 1
ATOM 2139 O O . ILE A 1 275 ? 19.421 -5.374 -28.271 1.00 64.19 275 ILE A O 1
ATOM 2143 N N . HIS A 1 276 ? 18.232 -3.591 -28.930 1.00 68.75 276 HIS A N 1
ATOM 2144 C CA . HIS A 1 276 ? 17.819 -3.208 -27.588 1.00 68.75 276 HIS A CA 1
ATOM 2145 C C . HIS A 1 276 ? 17.001 -4.313 -26.936 1.00 68.75 276 HIS A C 1
ATOM 2147 O O . HIS A 1 276 ? 17.291 -4.666 -25.809 1.00 68.75 276 HIS A O 1
ATOM 2153 N N . ARG A 1 277 ? 16.026 -4.911 -27.624 1.00 65.25 277 ARG A N 1
ATOM 2154 C CA . ARG A 1 277 ? 15.228 -6.009 -27.072 1.00 65.25 277 ARG A CA 1
ATOM 2155 C C . ARG A 1 277 ? 16.115 -7.202 -26.712 1.00 65.25 277 ARG A C 1
ATOM 2157 O O . ARG A 1 277 ? 16.043 -7.694 -25.594 1.00 65.25 277 ARG A O 1
ATOM 2164 N N . GLU A 1 278 ? 16.981 -7.634 -27.622 1.00 62.81 278 GLU A N 1
ATOM 2165 C CA . GLU A 1 278 ? 17.907 -8.748 -27.396 1.00 62.81 278 GLU A CA 1
ATOM 2166 C C . GLU A 1 278 ? 18.879 -8.467 -26.248 1.00 62.81 278 GLU A C 1
ATOM 2168 O O . GLU A 1 278 ? 19.072 -9.327 -25.392 1.00 62.81 278 GLU A O 1
ATOM 2173 N N . ARG A 1 279 ? 19.450 -7.259 -26.186 1.00 63.56 279 ARG A N 1
ATOM 2174 C CA . ARG A 1 279 ? 20.410 -6.858 -25.152 1.00 63.56 279 ARG A CA 1
ATOM 2175 C C . ARG A 1 279 ? 19.761 -6.548 -23.823 1.00 63.56 279 ARG A C 1
ATOM 2177 O O . ARG A 1 279 ? 20.278 -6.980 -22.812 1.00 63.56 279 ARG A O 1
ATOM 2184 N N . TYR A 1 280 ? 18.623 -5.879 -23.798 1.00 61.03 280 TYR A N 1
ATOM 2185 C CA . TYR A 1 280 ? 17.857 -5.624 -22.584 1.00 61.03 280 TYR A CA 1
ATOM 2186 C C . TYR A 1 280 ? 17.440 -6.944 -21.924 1.00 61.03 280 TYR A C 1
ATOM 2188 O O . TYR A 1 280 ? 17.595 -7.114 -20.719 1.00 61.03 280 TYR A O 1
ATOM 2196 N N . PHE A 1 281 ? 17.023 -7.934 -22.723 1.00 51.06 281 PHE A N 1
ATOM 2197 C CA . PHE A 1 281 ? 16.764 -9.287 -22.228 1.00 51.06 281 PHE A CA 1
ATOM 2198 C C . PHE A 1 281 ? 18.028 -10.141 -22.029 1.00 51.06 281 PHE A C 1
ATOM 2200 O O . PHE A 1 281 ? 17.905 -11.246 -21.507 1.00 51.06 281 PHE A O 1
ATOM 2207 N N . ALA A 1 282 ? 19.226 -9.692 -22.418 1.00 40.50 282 ALA A N 1
ATOM 2208 C CA . ALA A 1 282 ? 20.489 -10.409 -22.195 1.00 40.50 282 ALA A CA 1
ATOM 2209 C C . ALA A 1 282 ? 21.356 -9.807 -21.073 1.00 40.50 282 ALA A C 1
ATOM 2211 O O . ALA A 1 282 ? 22.106 -10.551 -20.447 1.00 40.50 282 ALA A O 1
ATOM 2212 N N . ALA A 1 283 ? 21.240 -8.503 -20.810 1.00 40.31 283 ALA A N 1
ATOM 2213 C CA . ALA A 1 283 ? 22.049 -7.717 -19.877 1.00 40.31 283 ALA A CA 1
ATOM 2214 C C . ALA A 1 283 ? 21.603 -7.845 -18.410 1.00 40.31 283 ALA A C 1
ATOM 2216 O O . ALA A 1 283 ? 22.331 -7.406 -17.522 1.00 40.31 283 ALA A O 1
ATOM 2217 N N . PHE A 1 284 ? 20.450 -8.472 -18.152 1.00 38.91 284 PHE A N 1
ATOM 2218 C CA . PHE A 1 284 ? 19.904 -8.691 -16.809 1.00 38.91 284 PHE A CA 1
ATOM 2219 C C . PHE A 1 284 ? 19.459 -10.117 -16.618 1.00 38.91 284 PHE A C 1
ATOM 2221 O O . PHE A 1 284 ? 18.328 -10.436 -17.037 1.00 38.91 284 PHE A O 1
#

Radius of gyration: 22.89 Å; chains: 1; bounding box: 51×38×71 Å

Foldseek 3Di:
DDDDDPQDDDQDQAQLVCLQQNDLPDDDDWDFAEAAQVHRPHATATLVNLSVLLCVVLVVVVVVVDAPPDDDDDDAWDDPVCLSPLVSLSPNDHPDDDDPRQQVDFSAFAWDDPDDDTHTDTDGRSNLSVLLRVVVSVVVVVCDDDDAAEEEDQDTCSHPVSCSVSNRNCSSVNHHYHYDRHDDLLVVLVCCQVVVHQDYDDDPVSVVCCLPLSSLVHDNQSVDDQVNLQVLLCPDQFFPGKGWDWDADPVGIDIDIDTDGDPPDPDDPVNSVVSSSVRVNVVD

Organism: NCBI:txid1325734